Protein AF-0000000078120631 (afdb_homodimer)

Radius of gyration: 29.66 Å; Cα contacts (8 Å, |Δi|>4): 357; chains: 2; bounding box: 80×82×53 Å

Structure (mmCIF, N/CA/C/O backbone):
data_AF-0000000078120631-model_v1
#
loop_
_entity.id
_entity.type
_entity.pdbx_description
1 polymer 'Putative prefoldin'
#
loop_
_atom_site.group_PDB
_atom_site.id
_atom_site.type_symbol
_atom_site.label_atom_id
_atom_site.label_alt_id
_atom_site.label_comp_id
_atom_site.label_asym_id
_atom_site.label_entity_id
_atom_site.label_seq_id
_atom_site.pdbx_PDB_ins_code
_atom_site.Cartn_x
_atom_site.Cartn_y
_atom_site.Cartn_z
_atom_site.occupancy
_atom_site.B_iso_or_equiv
_atom_site.auth_seq_id
_atom_site.auth_comp_id
_atom_site.auth_asym_id
_atom_site.auth_atom_id
_atom_site.pdbx_PDB_model_num
ATOM 1 N N . MET A 1 1 ? -42.25 21.703 11.023 1 38.38 1 MET A N 1
ATOM 2 C CA . MET A 1 1 ? -41.062 22.453 10.656 1 38.38 1 MET A CA 1
ATOM 3 C C . MET A 1 1 ? -39.812 21.859 11.297 1 38.38 1 MET A C 1
ATOM 5 O O . MET A 1 1 ? -39.75 21.766 12.523 1 38.38 1 MET A O 1
ATOM 9 N N . ALA A 1 2 ? -39.219 20.859 10.719 1 46.97 2 ALA A N 1
ATOM 10 C CA . ALA A 1 2 ? -38.25 19.969 11.336 1 46.97 2 ALA A CA 1
ATOM 11 C C . ALA A 1 2 ? -37.188 20.766 12.07 1 46.97 2 ALA A C 1
ATOM 13 O O . ALA A 1 2 ? -36.625 21.719 11.523 1 46.97 2 ALA A O 1
ATOM 14 N N . MET A 1 3 ? -37.094 20.938 13.211 1 54 3 MET A N 1
ATOM 15 C CA . MET A 1 3 ? -36.094 21.641 14.023 1 54 3 MET A CA 1
ATOM 16 C C . MET A 1 3 ? -34.688 21.328 13.547 1 54 3 MET A C 1
ATOM 18 O O . MET A 1 3 ? -34.312 20.156 13.398 1 54 3 MET A O 1
ATOM 22 N N . SER A 1 4 ? -33.969 22.406 12.93 1 76.62 4 SER A N 1
ATOM 23 C CA . SER A 1 4 ? -32.594 22.328 12.414 1 76.62 4 SER A CA 1
ATOM 24 C C . SER A 1 4 ? -31.641 21.781 13.477 1 76.62 4 SER A C 1
ATOM 26 O O . SER A 1 4 ? -31.906 21.891 14.672 1 76.62 4 SER A O 1
ATOM 28 N N . VAL A 1 5 ? -30.75 20.797 13.102 1 83.19 5 VAL A N 1
ATOM 29 C CA . VAL A 1 5 ? -29.703 20.297 13.977 1 83.19 5 VAL A CA 1
ATOM 30 C C . VAL A 1 5 ? -29.172 21.422 14.859 1 83.19 5 VAL A C 1
ATOM 32 O O . VAL A 1 5 ? -28.938 21.234 16.047 1 83.19 5 VAL A O 1
ATOM 35 N N . ARG A 1 6 ? -29.234 22.547 14.312 1 86.12 6 ARG A N 1
ATOM 36 C CA . ARG A 1 6 ? -28.75 23.719 15.055 1 86.12 6 ARG A CA 1
ATOM 37 C C . ARG A 1 6 ? -29.688 24.078 16.188 1 86.12 6 ARG A C 1
ATOM 39 O O . ARG A 1 6 ? -29.25 24.406 17.297 1 86.12 6 ARG A O 1
ATOM 46 N N . GLY A 1 7 ? -31.016 24.156 15.844 1 87.88 7 GLY A N 1
ATOM 47 C CA . GLY A 1 7 ? -32 24.5 16.859 1 87.88 7 GLY A CA 1
ATOM 48 C C . GLY A 1 7 ? -31.969 23.578 18.062 1 87.88 7 GLY A C 1
ATOM 49 O O . GLY A 1 7 ? -32.094 24.031 19.203 1 87.88 7 GLY A O 1
ATOM 50 N N . GLU A 1 8 ? -31.719 22.406 17.797 1 88.88 8 GLU A N 1
ATOM 51 C CA . GLU A 1 8 ? -31.625 21.422 18.875 1 88.88 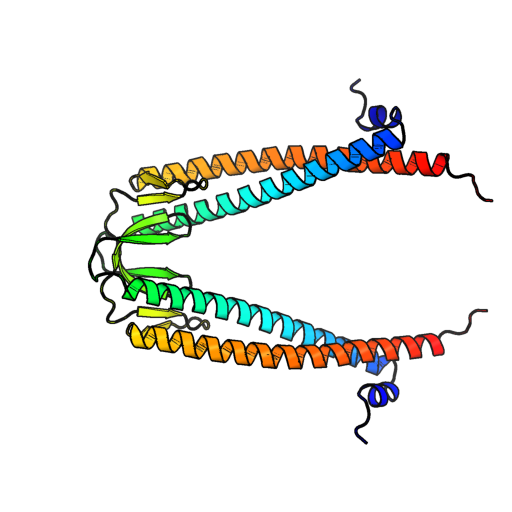8 GLU A CA 1
ATOM 52 C C . GLU A 1 8 ? -30.344 21.594 19.688 1 88.88 8 GLU A C 1
ATOM 54 O O . GLU A 1 8 ? -30.344 21.422 20.906 1 88.88 8 GLU A O 1
ATOM 59 N N . MET A 1 9 ? -29.312 22.016 19.109 1 91.25 9 MET A N 1
ATOM 60 C CA . MET A 1 9 ? -28.016 22.188 19.766 1 91.25 9 MET A CA 1
ATOM 61 C C . MET A 1 9 ? -28.016 23.422 20.672 1 91.25 9 MET A C 1
ATOM 63 O O . MET A 1 9 ? -27.359 23.438 21.703 1 91.25 9 MET A O 1
ATOM 67 N N . GLU A 1 10 ? -28.828 24.359 20.188 1 91.94 10 GLU A N 1
ATOM 68 C CA . GLU A 1 10 ? -28.875 25.594 20.938 1 91.94 10 GLU A CA 1
ATOM 69 C C . GLU A 1 10 ? -29.547 25.391 22.297 1 91.94 10 GLU A C 1
ATOM 71 O O . GLU A 1 10 ? -29.312 26.172 23.234 1 91.94 10 GLU A O 1
ATOM 76 N N . LYS A 1 11 ? -30.359 24.406 22.406 1 92.62 11 LYS A N 1
ATOM 77 C CA . LYS A 1 11 ? -31.062 24.125 23.656 1 92.62 11 LYS A CA 1
ATOM 78 C C . LYS A 1 11 ? -30.156 23.422 24.656 1 92.62 11 LYS A C 1
ATOM 80 O O . LYS A 1 11 ? -30.469 23.344 25.844 1 92.62 11 LYS A O 1
ATOM 85 N N . LEU A 1 12 ? -29.062 22.906 24.203 1 93.69 12 LEU A N 1
ATOM 86 C CA . LEU A 1 12 ? -28.172 22.125 25.047 1 93.69 12 LEU A CA 1
ATOM 87 C C . LEU A 1 12 ? -27.203 23.016 25.812 1 93.69 12 LEU A C 1
ATOM 89 O O . LEU A 1 12 ? -26.906 24.125 25.375 1 93.69 12 LEU A O 1
ATOM 93 N N . SER A 1 13 ? -26.797 22.562 27.016 1 93.56 13 SER A N 1
ATOM 94 C CA . SER A 1 13 ? -25.766 23.25 27.781 1 93.56 13 SER A CA 1
ATOM 95 C C . SER A 1 13 ? -24.391 23.109 27.141 1 93.56 13 SER A C 1
ATOM 97 O O . SER A 1 13 ? -24.203 22.266 26.25 1 93.56 13 SER A O 1
ATOM 99 N N . ALA A 1 14 ? -23.359 23.906 27.5 1 92.81 14 ALA A N 1
ATOM 100 C CA . ALA A 1 14 ? -22 23.828 27 1 92.81 14 ALA A CA 1
ATOM 101 C C . ALA A 1 14 ? -21.391 22.453 27.25 1 92.81 14 ALA A C 1
ATOM 103 O O . ALA A 1 14 ? -20.719 21.891 26.375 1 92.81 14 ALA A O 1
ATOM 104 N N . GLU A 1 15 ? -21.719 21.969 28.406 1 94.75 15 GLU A N 1
ATOM 105 C CA . GLU A 1 15 ? -21.219 20.641 28.766 1 94.75 15 GLU A CA 1
ATOM 106 C C . GLU A 1 15 ? -21.828 19.562 27.891 1 94.75 15 GLU A C 1
ATOM 108 O O . GLU A 1 15 ? -21.125 18.656 27.438 1 94.75 15 GLU A O 1
ATOM 113 N N . GLN A 1 16 ? -23.094 19.641 27.672 1 95.19 16 GLN A N 1
ATOM 114 C CA . GLN A 1 16 ? -23.797 18.688 26.812 1 95.19 16 GLN A CA 1
ATOM 115 C C . GLN A 1 16 ? -23.281 18.75 25.391 1 95.19 16 GLN A C 1
ATOM 117 O O . GLN A 1 16 ? -23.109 17.719 24.734 1 95.19 16 GLN A O 1
ATOM 122 N N . LEU A 1 17 ? -23.016 19.922 24.859 1 95.88 17 LEU A N 1
ATOM 123 C CA . LEU A 1 17 ? -22.5 20.125 23.516 1 95.88 17 LEU A CA 1
ATOM 124 C C . LEU A 1 17 ? -21.125 19.5 23.359 1 95.88 17 LEU A C 1
ATOM 126 O O . LEU A 1 17 ? -20.828 18.891 22.328 1 95.88 17 LEU A O 1
ATOM 130 N N . LYS A 1 18 ? -20.344 19.766 24.375 1 95.44 18 LYS A N 1
ATOM 131 C CA . LYS A 1 18 ? -19.016 19.156 24.359 1 95.44 18 LYS A CA 1
ATOM 132 C C . LYS A 1 18 ? -19.109 17.641 24.281 1 95.44 18 LYS A C 1
ATOM 134 O O . LYS A 1 18 ? -18.375 17 23.516 1 95.44 18 LYS A O 1
ATOM 139 N N . ALA A 1 19 ? -20.016 17.031 25.047 1 95.81 19 ALA A N 1
ATOM 140 C CA . ALA A 1 19 ? -20.203 15.594 25.062 1 95.81 19 ALA A CA 1
ATOM 141 C C . ALA A 1 19 ? -20.703 15.094 23.703 1 95.81 19 ALA A C 1
ATOM 143 O O . ALA A 1 19 ? -20.219 14.078 23.188 1 95.81 19 ALA A O 1
ATOM 144 N N . VAL A 1 20 ? -21.641 15.805 23.125 1 94.88 20 VAL A N 1
ATOM 145 C CA . VAL A 1 20 ? -22.172 15.445 21.812 1 94.88 20 VAL A CA 1
ATOM 146 C C . VAL A 1 20 ? -21.062 15.516 20.766 1 94.88 20 VAL A C 1
ATOM 148 O O . VAL A 1 20 ? -20.938 14.617 19.938 1 94.88 20 VAL A O 1
ATOM 151 N N . LYS A 1 21 ? -20.281 16.578 20.781 1 96.12 21 LYS A N 1
ATOM 152 C CA . LYS A 1 21 ? -19.203 16.75 19.812 1 96.12 21 LYS A CA 1
ATOM 153 C C . LYS A 1 21 ? -18.172 15.625 19.938 1 96.12 21 LYS A C 1
ATOM 155 O O . LYS A 1 21 ? -17.75 15.039 18.938 1 96.12 21 LYS A O 1
ATOM 160 N N . GLU A 1 22 ? -17.812 15.344 21.172 1 96.38 22 GLU A N 1
ATOM 161 C CA . GLU A 1 22 ? -16.828 14.289 21.406 1 96.38 22 GLU A CA 1
ATOM 162 C C . GLU A 1 22 ? -17.328 12.938 20.922 1 96.38 22 GLU A C 1
ATOM 164 O O . GLU A 1 22 ? -16.594 12.188 20.281 1 96.38 22 GLU A O 1
ATOM 169 N N . GLN A 1 23 ? -18.578 12.68 21.172 1 96.31 23 GLN A N 1
ATOM 170 C CA . GLN A 1 23 ? -19.188 11.43 20.75 1 96.31 23 GLN A CA 1
ATOM 171 C C . GLN A 1 23 ? -19.25 11.352 19.219 1 96.31 23 GLN A C 1
ATOM 173 O O . GLN A 1 23 ? -18.906 10.32 18.625 1 96.31 23 GLN A O 1
ATOM 178 N N . THR A 1 24 ? -19.656 12.383 18.672 1 96.19 24 THR A N 1
ATOM 179 C CA . THR A 1 24 ? -19.812 12.383 17.219 1 96.19 24 THR A CA 1
ATOM 180 C C . THR A 1 24 ? -18.453 12.328 16.531 1 96.19 24 THR A C 1
ATOM 182 O O . THR A 1 24 ? -18.312 11.68 15.5 1 96.19 24 THR A O 1
ATOM 185 N N . ASP A 1 25 ? -17.5 12.992 17.156 1 97.12 25 ASP A N 1
ATOM 186 C CA . ASP A 1 25 ? -16.156 12.93 16.609 1 97.12 25 ASP A CA 1
ATOM 187 C C . ASP A 1 25 ? -15.617 11.492 16.625 1 97.12 25 ASP A C 1
ATOM 189 O O . ASP A 1 25 ? -15 11.047 15.664 1 97.12 25 ASP A O 1
ATOM 193 N N . LEU A 1 26 ? -15.898 10.828 17.719 1 97.12 26 LEU A N 1
ATOM 194 C CA . LEU A 1 26 ? -15.484 9.438 17.828 1 97.12 26 LEU A CA 1
ATOM 195 C C . LEU A 1 26 ? -16.172 8.586 16.766 1 97.12 26 LEU A C 1
ATOM 197 O O . LEU A 1 26 ? -15.516 7.762 16.109 1 97.12 26 LEU A O 1
ATOM 201 N N . GLU A 1 27 ? -17.391 8.805 16.594 1 97.31 27 GLU A N 1
ATOM 202 C CA . GLU A 1 27 ? -18.156 8.062 15.586 1 97.31 27 GLU A CA 1
ATOM 203 C C . GLU A 1 27 ? -17.609 8.344 14.18 1 97.31 27 GLU A C 1
ATOM 205 O O . GLU A 1 27 ? -17.484 7.422 13.367 1 97.31 27 GLU A O 1
ATOM 210 N N . VAL A 1 28 ? -17.406 9.57 13.906 1 97.19 28 VAL A N 1
ATOM 211 C CA . VAL A 1 28 ? -16.891 9.953 12.594 1 97.19 28 VAL A CA 1
ATOM 212 C C . VAL A 1 28 ? -15.578 9.234 12.32 1 97.19 28 VAL A C 1
ATOM 214 O O . VAL A 1 28 ? -15.352 8.727 11.219 1 97.19 28 VAL A O 1
ATOM 217 N N . ASN A 1 29 ? -14.734 9.156 13.32 1 97.5 29 ASN A N 1
ATOM 218 C CA . ASN A 1 29 ? -13.461 8.469 13.18 1 97.5 29 ASN A CA 1
ATOM 219 C C . ASN A 1 29 ? -13.648 6.98 12.914 1 97.5 29 ASN A C 1
ATOM 221 O O . ASN A 1 29 ? -12.969 6.406 12.055 1 97.5 29 ASN A O 1
ATOM 225 N N . LEU A 1 30 ? -14.609 6.391 13.602 1 97.38 30 LEU A N 1
ATOM 226 C CA . LEU A 1 30 ? -14.906 4.98 13.398 1 97.38 30 LEU A CA 1
ATOM 227 C C . LEU A 1 30 ? -15.43 4.73 11.992 1 97.38 30 LEU A C 1
ATOM 229 O O . LEU A 1 30 ? -15.055 3.744 11.352 1 97.38 30 LEU A O 1
ATOM 233 N N . LEU A 1 31 ? -16.219 5.637 11.539 1 97.62 31 LEU A N 1
ATOM 234 C CA . LEU A 1 31 ? -16.766 5.512 10.195 1 97.62 31 LEU A CA 1
ATOM 235 C C . LEU A 1 31 ? -15.68 5.684 9.141 1 97.62 31 LEU A C 1
ATOM 237 O O . LEU A 1 31 ? -15.68 4.996 8.125 1 97.62 31 LEU A O 1
ATOM 241 N N . GLN A 1 32 ? -14.805 6.574 9.375 1 97.25 32 GLN A N 1
ATOM 242 C CA . GLN A 1 32 ? -13.688 6.781 8.469 1 97.25 32 GLN A CA 1
ATOM 243 C C . GLN A 1 32 ? -12.828 5.527 8.359 1 97.25 32 GLN A C 1
ATOM 245 O O . GLN A 1 32 ? -12.414 5.145 7.258 1 97.25 32 GLN A O 1
ATOM 250 N N . ASP A 1 33 ? -12.57 4.855 9.461 1 97.38 33 ASP A N 1
ATOM 251 C CA . ASP A 1 33 ? -11.844 3.59 9.461 1 97.38 33 ASP A CA 1
ATOM 252 C C . ASP A 1 33 ? -12.578 2.527 8.656 1 97.38 33 ASP A C 1
ATOM 254 O O . ASP A 1 33 ? -11.961 1.785 7.887 1 97.38 33 ASP A O 1
ATOM 258 N N . SER A 1 34 ? -13.875 2.504 8.844 1 96.5 34 SER A N 1
ATOM 259 C CA . SER A 1 34 ? -14.695 1.554 8.102 1 96.5 34 SER A CA 1
ATOM 260 C C . SER A 1 34 ? -14.617 1.8 6.602 1 96.5 34 SER A C 1
ATOM 262 O O . SER A 1 34 ? -14.492 0.855 5.82 1 96.5 34 SER A O 1
ATOM 264 N N . LEU A 1 35 ? -14.656 3.072 6.273 1 97.94 35 LEU A N 1
ATOM 265 C CA . LEU A 1 35 ? -14.578 3.451 4.867 1 97.94 35 LEU A CA 1
ATOM 266 C C . LEU A 1 35 ? -13.25 3.029 4.258 1 97.94 35 LEU A C 1
ATOM 268 O O . LEU A 1 35 ? -13.203 2.525 3.133 1 97.94 35 LEU A O 1
ATOM 272 N N . ASN A 1 36 ? -12.195 3.189 4.973 1 97.44 36 ASN A N 1
ATOM 273 C CA . ASN A 1 36 ? -10.875 2.77 4.512 1 97.44 36 ASN A CA 1
ATOM 274 C C . ASN A 1 36 ? -10.797 1.257 4.32 1 97.44 36 ASN A C 1
ATOM 276 O O . ASN A 1 36 ? -10.219 0.777 3.346 1 97.44 36 ASN A O 1
ATOM 280 N N . ASN A 1 37 ? -11.391 0.516 5.227 1 95.25 37 ASN A N 1
ATOM 281 C CA . ASN A 1 37 ? -11.422 -0.94 5.137 1 95.25 37 ASN A CA 1
ATOM 282 C C . ASN A 1 37 ? -12.195 -1.412 3.912 1 95.25 37 ASN A C 1
ATOM 284 O O . ASN A 1 37 ? -11.766 -2.342 3.223 1 95.25 37 ASN A O 1
ATOM 288 N N . ILE A 1 38 ? -13.281 -0.728 3.672 1 96.44 38 ILE A N 1
ATOM 289 C CA . ILE A 1 38 ? -14.102 -1.083 2.518 1 96.44 38 ILE A CA 1
ATOM 290 C C . ILE A 1 38 ? -13.32 -0.808 1.231 1 96.44 38 ILE A C 1
ATOM 292 O O . ILE A 1 38 ? -13.352 -1.614 0.299 1 96.44 38 ILE A O 1
ATOM 296 N N . ARG A 1 39 ? -12.688 0.311 1.216 1 96.62 39 ARG A N 1
ATOM 297 C CA . ARG A 1 39 ? -11.883 0.657 0.049 1 96.62 39 ARG A CA 1
ATOM 298 C C . ARG A 1 39 ? -10.82 -0.408 -0.222 1 96.62 39 ARG A C 1
ATOM 300 O O . ARG A 1 39 ? -10.664 -0.855 -1.359 1 96.62 39 ARG A O 1
ATOM 307 N N . THR A 1 40 ? -10.125 -0.824 0.78 1 95.19 40 THR A N 1
ATOM 308 C CA . THR A 1 40 ? -9.078 -1.832 0.662 1 95.19 40 THR A CA 1
ATOM 309 C C . THR A 1 40 ? -9.656 -3.16 0.186 1 95.19 40 THR A C 1
ATOM 311 O O . THR A 1 40 ? -9.102 -3.799 -0.714 1 95.19 40 THR A O 1
ATOM 314 N N . ALA A 1 41 ? -10.781 -3.516 0.795 1 94.56 41 ALA A N 1
ATOM 315 C CA . ALA A 1 41 ? -11.445 -4.758 0.414 1 94.56 41 ALA A CA 1
ATOM 316 C C . ALA A 1 41 ? -11.898 -4.715 -1.043 1 94.56 41 ALA A C 1
ATOM 318 O O . ALA A 1 41 ? -11.734 -5.691 -1.779 1 94.56 41 ALA A O 1
ATOM 319 N N . THR A 1 42 ? -12.398 -3.621 -1.454 1 96.19 42 THR A N 1
ATOM 320 C CA . THR A 1 42 ? -12.859 -3.445 -2.826 1 96.19 42 THR A CA 1
ATOM 321 C C . THR A 1 42 ? -11.695 -3.57 -3.807 1 96.19 42 THR A C 1
ATOM 323 O O . THR A 1 42 ? -11.797 -4.273 -4.812 1 96.19 42 THR A O 1
ATOM 326 N N . THR A 1 43 ? -10.648 -2.959 -3.482 1 96 43 THR A N 1
ATOM 327 C CA . THR A 1 43 ? -9.469 -3.002 -4.336 1 96 43 THR A CA 1
ATOM 328 C C . THR A 1 43 ? -8.961 -4.434 -4.484 1 96 43 THR A C 1
ATOM 330 O O . THR A 1 43 ? -8.625 -4.867 -5.59 1 96 43 THR A O 1
ATOM 333 N N . ARG A 1 44 ? -8.945 -5.133 -3.412 1 93.06 44 ARG A N 1
ATOM 334 C CA . ARG A 1 44 ? -8.492 -6.523 -3.426 1 93.06 44 ARG A CA 1
ATOM 335 C C . ARG A 1 44 ? -9.375 -7.379 -4.324 1 93.06 44 ARG A C 1
ATOM 337 O O . ARG A 1 44 ? -8.875 -8.203 -5.09 1 93.06 44 ARG A O 1
ATOM 344 N N . LEU A 1 45 ? -10.578 -7.121 -4.238 1 95.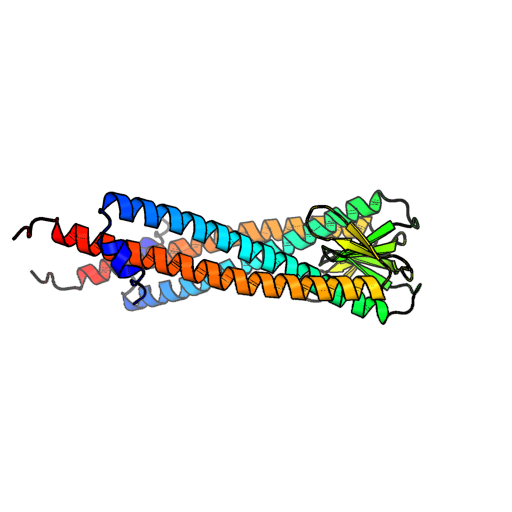31 45 LEU A N 1
ATOM 345 C CA . LEU A 1 45 ? -11.523 -7.895 -5.035 1 95.31 45 LEU A CA 1
ATOM 346 C C . LEU A 1 45 ? -11.445 -7.508 -6.504 1 95.31 45 LEU A C 1
ATOM 348 O O . LEU A 1 45 ? -11.609 -8.352 -7.387 1 95.31 45 LEU A O 1
ATOM 352 N N . GLU A 1 46 ? -11.234 -6.289 -6.758 1 96.12 46 GLU A N 1
ATOM 353 C CA . GLU A 1 46 ? -11.047 -5.84 -8.133 1 96.12 46 GLU A CA 1
ATOM 354 C C . GLU A 1 46 ? -9.828 -6.5 -8.773 1 96.12 46 GLU A C 1
ATOM 356 O O . GLU A 1 46 ? -9.875 -6.914 -9.93 1 96.12 46 GLU A O 1
ATOM 361 N N . LEU A 1 47 ? -8.797 -6.578 -8.008 1 93.5 47 LEU A N 1
ATOM 362 C CA . LEU A 1 47 ? -7.586 -7.234 -8.492 1 93.5 47 LEU A CA 1
ATOM 363 C C . LEU A 1 47 ? -7.84 -8.719 -8.75 1 93.5 47 LEU A C 1
ATOM 365 O O . LEU A 1 47 ? -7.395 -9.258 -9.766 1 93.5 47 LEU A O 1
ATOM 369 N N . ALA A 1 48 ? -8.547 -9.289 -7.863 1 92.75 48 ALA A N 1
ATOM 370 C CA . ALA A 1 48 ? -8.898 -10.695 -8.039 1 92.75 48 ALA A CA 1
ATOM 371 C C . ALA A 1 48 ? -9.758 -10.898 -9.289 1 92.75 48 ALA A C 1
ATOM 373 O O . ALA A 1 48 ? -9.523 -11.82 -10.07 1 92.75 48 ALA A O 1
ATOM 374 N N . SER A 1 49 ? -10.727 -10.055 -9.414 1 94.31 49 SER A N 1
ATOM 375 C CA . SER A 1 49 ? -11.602 -10.117 -10.586 1 94.31 49 SER A CA 1
ATOM 376 C C . SER A 1 49 ? -10.812 -9.969 -11.875 1 94.31 49 SER A C 1
ATOM 378 O O . SER A 1 49 ? -11.039 -10.703 -12.844 1 94.31 49 SER A O 1
ATOM 380 N N . SER A 1 50 ? -9.938 -9.055 -11.938 1 93.81 50 SER A N 1
ATOM 381 C CA . SER A 1 50 ? -9.086 -8.836 -13.102 1 93.81 50 SER A CA 1
ATOM 382 C C . SER A 1 50 ? -8.227 -10.062 -13.391 1 93.81 50 SER A C 1
ATOM 384 O O . SER A 1 50 ? -8.07 -10.469 -14.539 1 93.81 50 SER A O 1
ATOM 386 N N . ALA A 1 51 ? -7.66 -10.633 -12.344 1 88.5 51 ALA A N 1
ATOM 387 C CA . ALA A 1 51 ? -6.84 -11.836 -12.477 1 88.5 51 ALA A CA 1
ATOM 388 C C . ALA A 1 51 ? -7.66 -13 -13.031 1 88.5 51 ALA A C 1
ATOM 390 O O . ALA A 1 51 ? -7.176 -13.766 -13.867 1 88.5 51 ALA A O 1
ATOM 391 N N . LEU A 1 52 ? -8.875 -13.117 -12.562 1 89.88 52 LEU A N 1
ATOM 392 C CA . LEU A 1 52 ? -9.773 -14.148 -13.055 1 89.88 52 LEU A CA 1
ATOM 393 C C . LEU A 1 52 ? -10.047 -13.969 -14.547 1 89.88 52 LEU A C 1
ATOM 395 O O . LEU A 1 52 ? -10.07 -14.945 -15.297 1 89.88 52 LEU A O 1
ATOM 399 N N . HIS A 1 53 ? -10.242 -12.758 -14.898 1 89.81 53 HIS A N 1
ATOM 400 C CA . HIS A 1 53 ? -10.461 -12.453 -16.297 1 89.81 53 HIS A CA 1
ATOM 401 C C . HIS A 1 53 ? -9.25 -12.844 -17.141 1 89.81 53 HIS A C 1
ATOM 403 O O . HIS A 1 53 ? -9.398 -13.508 -18.172 1 89.81 53 HIS A O 1
ATOM 409 N N . ASP A 1 54 ? -8.086 -12.531 -16.719 1 86.25 54 ASP A N 1
ATOM 410 C CA . ASP A 1 54 ? -6.859 -12.852 -17.438 1 86.25 54 ASP A CA 1
ATOM 411 C C . ASP A 1 54 ? -6.652 -14.359 -17.547 1 86.25 54 ASP A C 1
ATOM 413 O O . ASP A 1 54 ? -6.238 -14.867 -18.578 1 86.25 54 ASP A O 1
ATOM 417 N N . LEU A 1 55 ? -6.941 -14.969 -16.469 1 84.31 55 LEU A N 1
ATOM 418 C CA . LEU A 1 55 ? -6.785 -16.422 -16.422 1 84.31 55 LEU A CA 1
ATOM 419 C C . LEU A 1 55 ? -7.723 -17.109 -17.406 1 84.31 55 LEU A C 1
ATOM 421 O O . LEU A 1 55 ? -7.371 -18.125 -18 1 84.31 55 LEU A O 1
ATOM 425 N N . SER A 1 56 ? -8.836 -16.578 -17.484 1 84.06 56 SER A N 1
ATOM 426 C CA . SER A 1 56 ? -9.836 -17.172 -18.359 1 84.06 56 SER A CA 1
ATOM 427 C C . SER A 1 56 ? -9.406 -17.094 -19.828 1 84.06 56 SER A C 1
ATOM 429 O O . SER A 1 56 ? -9.906 -17.844 -20.672 1 84.06 56 SER A O 1
ATOM 431 N N . LEU A 1 57 ? -8.508 -16.172 -20.141 1 83.19 57 LEU A N 1
ATOM 432 C CA . LEU A 1 57 ? -8.047 -15.969 -21.5 1 83.19 57 LEU A CA 1
ATOM 433 C C . LEU A 1 57 ? -6.852 -16.875 -21.812 1 83.19 57 LEU A C 1
ATOM 435 O O . LEU A 1 57 ? -6.449 -17 -22.969 1 83.19 57 LEU A O 1
ATOM 439 N N . ARG A 1 58 ? -6.312 -17.422 -20.812 1 77.62 58 ARG A N 1
ATOM 440 C CA . ARG A 1 58 ? -5.121 -18.25 -21 1 77.62 58 ARG A CA 1
ATOM 441 C C . ARG A 1 58 ? -5.488 -19.719 -21.156 1 77.62 58 ARG A C 1
ATOM 443 O O . ARG A 1 58 ? -6.426 -20.203 -20.531 1 77.62 58 ARG A O 1
ATOM 450 N N . PRO A 1 59 ? -4.754 -20.391 -22.125 1 74.62 59 PRO A N 1
ATOM 451 C CA . PRO A 1 59 ? -5.008 -21.828 -22.266 1 74.62 59 PRO A CA 1
ATOM 452 C C . PRO A 1 59 ? -4.637 -22.609 -21.016 1 74.62 59 PRO A C 1
ATOM 454 O O . PRO A 1 59 ? -3.639 -22.297 -20.359 1 74.62 59 PRO A O 1
ATOM 457 N N . THR A 1 60 ? -5.473 -23.453 -20.578 1 69.56 60 THR A N 1
ATOM 458 C CA . THR A 1 60 ? -5.27 -24.281 -19.406 1 69.56 60 THR A CA 1
ATOM 459 C C . THR A 1 60 ? -4.078 -25.219 -19.594 1 69.56 60 THR A C 1
ATOM 461 O O . THR A 1 60 ? -3.898 -25.781 -20.672 1 69.56 60 THR A O 1
ATOM 464 N N . GLY A 1 61 ? -3.303 -25.297 -18.578 1 72.12 61 GLY A N 1
ATOM 465 C CA . GLY A 1 61 ? -2.262 -26.312 -18.594 1 72.12 61 GLY A CA 1
ATOM 466 C C . GLY A 1 61 ? -0.978 -25.844 -19.25 1 72.12 61 GLY A C 1
ATOM 467 O O . GLY A 1 61 ? -0.009 -26.609 -19.344 1 72.12 61 GLY A O 1
ATOM 468 N N . LYS A 1 62 ? -1.025 -24.672 -19.828 1 76.69 62 LYS A N 1
ATOM 469 C CA . LYS A 1 62 ? 0.204 -24.188 -20.438 1 76.69 62 LYS A CA 1
ATOM 470 C C . LYS A 1 62 ? 1.151 -23.609 -19.391 1 76.69 62 LYS A C 1
ATOM 472 O O . LYS A 1 62 ? 0.71 -23 -18.422 1 76.69 62 LYS A O 1
ATOM 477 N N . LYS A 1 63 ? 2.373 -23.922 -19.688 1 79.69 63 LYS A N 1
ATOM 478 C CA . LYS A 1 63 ? 3.404 -23.359 -18.828 1 79.69 63 LYS A CA 1
ATOM 479 C C . LYS A 1 63 ? 3.391 -21.828 -18.875 1 79.69 63 LYS A C 1
ATOM 481 O O . LYS A 1 63 ? 3.268 -21.25 -19.953 1 79.69 63 LYS A O 1
ATOM 486 N N . THR A 1 64 ? 3.277 -21.281 -17.703 1 83.19 64 THR A N 1
ATOM 487 C CA . THR A 1 64 ? 3.27 -19.828 -17.609 1 83.19 64 THR A CA 1
ATOM 488 C C . THR A 1 64 ? 4.152 -19.359 -16.453 1 83.19 64 THR A C 1
ATOM 490 O O . THR A 1 64 ? 4.613 -20.172 -15.648 1 83.19 64 THR A O 1
ATOM 493 N N . LEU A 1 65 ? 4.43 -17.984 -16.562 1 83.62 65 LEU A N 1
ATOM 494 C CA . LEU A 1 65 ? 5.102 -17.375 -15.422 1 83.62 65 LEU A CA 1
ATOM 495 C C . LEU A 1 65 ? 4.086 -16.906 -14.375 1 83.62 65 LEU A C 1
ATOM 497 O O . LEU A 1 65 ? 3.207 -16.094 -14.672 1 83.62 65 LEU A O 1
ATOM 501 N N . VAL A 1 66 ? 4.176 -17.562 -13.227 1 84.62 66 VAL A N 1
ATOM 502 C CA . VAL A 1 66 ? 3.258 -17.25 -12.141 1 84.62 66 VAL A CA 1
ATOM 503 C C . VAL A 1 66 ? 3.914 -16.266 -11.18 1 84.62 66 VAL A C 1
ATOM 505 O O . VAL A 1 66 ? 4.953 -16.547 -10.586 1 84.62 66 VAL A O 1
ATOM 508 N N . PRO A 1 67 ? 3.244 -15.102 -11.078 1 84.75 67 PRO A N 1
ATOM 509 C CA . PRO A 1 67 ? 3.781 -14.148 -10.109 1 84.75 67 PRO A CA 1
ATOM 510 C C . PRO A 1 67 ? 3.488 -14.547 -8.664 1 84.75 67 PRO A C 1
ATOM 512 O O . PRO A 1 67 ? 2.324 -14.602 -8.266 1 84.75 67 PRO A O 1
ATOM 515 N N . LEU A 1 68 ? 4.484 -14.766 -7.902 1 83.94 68 LEU A N 1
ATOM 516 C CA . LEU A 1 68 ? 4.305 -15.086 -6.492 1 83.94 68 LEU A CA 1
ATOM 517 C C . LEU A 1 68 ? 4.34 -13.828 -5.637 1 83.94 68 LEU A C 1
ATOM 519 O O . LEU A 1 68 ? 3.709 -13.773 -4.578 1 83.94 68 LEU A O 1
ATOM 523 N N . THR A 1 69 ? 5.125 -12.93 -6.059 1 87.38 69 THR A N 1
ATOM 524 C CA . THR A 1 69 ? 5.168 -11.594 -5.48 1 87.38 69 THR A CA 1
ATOM 525 C C . THR A 1 69 ? 5.281 -10.539 -6.574 1 87.38 69 THR A C 1
ATOM 527 O O . THR A 1 69 ? 5.289 -10.859 -7.766 1 87.38 69 THR A O 1
ATOM 530 N N . ALA A 1 70 ? 5.387 -9.352 -6.141 1 85.69 70 ALA A N 1
ATOM 531 C CA . ALA A 1 70 ? 5.562 -8.25 -7.09 1 85.69 70 ALA A CA 1
ATOM 532 C C . ALA A 1 70 ? 6.895 -8.375 -7.824 1 85.69 70 ALA A C 1
ATOM 534 O O . ALA A 1 70 ? 7.059 -7.824 -8.914 1 85.69 70 ALA A O 1
ATOM 535 N N . SER A 1 71 ? 7.844 -9.141 -7.316 1 90.75 71 SER A N 1
ATOM 536 C CA . SER A 1 71 ? 9.188 -9.141 -7.895 1 90.75 71 SER A CA 1
ATOM 537 C C . SER A 1 71 ? 9.656 -10.555 -8.211 1 90.75 71 SER A C 1
ATOM 539 O O . SER A 1 71 ? 10.805 -10.758 -8.617 1 90.75 71 SER A O 1
ATOM 541 N N . LEU A 1 72 ? 8.789 -11.539 -8.031 1 90 72 LEU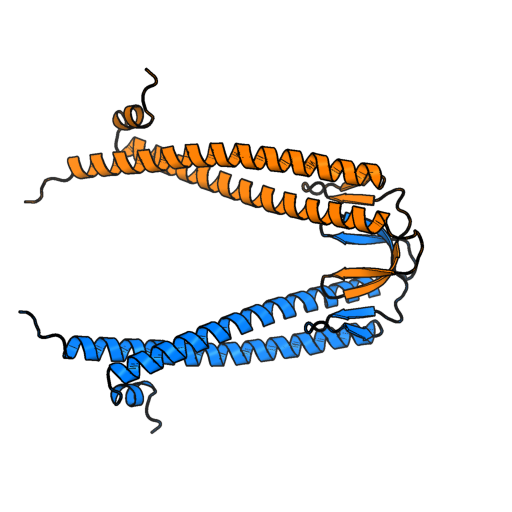 A N 1
ATOM 542 C CA . LEU A 1 72 ? 9.219 -12.914 -8.242 1 90 72 LEU A CA 1
ATOM 543 C C . LEU A 1 72 ? 8.219 -13.672 -9.109 1 90 72 LEU A C 1
ATOM 545 O O . LEU A 1 72 ? 7.043 -13.781 -8.758 1 90 72 LEU A O 1
ATOM 549 N N . TYR A 1 73 ? 8.758 -14.234 -10.188 1 90.25 73 TYR A N 1
ATOM 550 C CA . TYR A 1 73 ? 7.965 -15.062 -11.094 1 90.25 73 TYR A CA 1
ATOM 551 C C . TYR A 1 73 ? 8.539 -16.469 -11.188 1 90.25 73 TYR A C 1
ATOM 553 O O . TYR A 1 73 ? 9.758 -16.641 -11.297 1 90.25 73 TYR A O 1
ATOM 561 N N . VAL A 1 74 ? 7.648 -17.422 -11.102 1 88.62 74 VAL A N 1
ATOM 562 C CA . VAL A 1 74 ? 8.055 -18.828 -11.133 1 88.62 74 VAL A CA 1
ATOM 563 C C . VAL A 1 74 ? 7.305 -19.562 -12.242 1 88.62 74 VAL A C 1
ATOM 565 O O . VAL A 1 74 ? 6.094 -19.391 -12.406 1 88.62 74 VAL A O 1
ATOM 568 N N . PRO A 1 75 ? 8.07 -20.328 -12.969 1 86.06 75 PRO A N 1
ATOM 569 C CA . PRO A 1 75 ? 7.348 -21.125 -13.953 1 86.06 75 PRO A CA 1
ATOM 570 C C . PRO A 1 75 ? 6.383 -22.125 -13.305 1 86.06 75 PRO A C 1
ATOM 572 O O . PRO A 1 75 ? 6.684 -22.688 -12.25 1 86.06 75 PRO A O 1
ATOM 575 N N . GLY A 1 76 ? 5.242 -22.188 -13.898 1 84.81 76 GLY A N 1
ATOM 576 C CA . GLY A 1 76 ? 4.238 -23.109 -13.398 1 84.81 76 GLY A CA 1
ATOM 577 C C . GLY A 1 76 ? 3.064 -23.281 -14.344 1 84.81 76 GLY A C 1
ATOM 578 O O . GLY A 1 76 ? 3.039 -22.688 -15.422 1 84.81 76 GLY A O 1
ATOM 579 N N . THR A 1 77 ? 2.383 -24.328 -14.031 1 83.06 77 THR A N 1
ATOM 580 C CA . THR A 1 77 ? 1.142 -24.578 -14.758 1 83.06 77 THR A CA 1
ATOM 581 C C . THR A 1 77 ? -0.068 -24.312 -13.859 1 83.06 77 THR A C 1
ATOM 583 O O . THR A 1 77 ? -0.106 -24.766 -12.711 1 83.06 77 THR A O 1
ATOM 586 N N . LEU A 1 78 ? -0.822 -23.312 -14.391 1 78.75 78 LEU A N 1
ATOM 587 C CA . LEU A 1 78 ? -2.076 -23.062 -13.688 1 78.75 78 LEU A CA 1
ATOM 588 C C . LEU A 1 78 ? -3.174 -24 -14.188 1 78.75 78 LEU A C 1
ATOM 590 O O . LEU A 1 78 ? -3.295 -24.219 -15.391 1 78.75 78 LEU A O 1
ATOM 594 N N . GLN A 1 79 ? -3.529 -24.828 -13.414 1 70.31 79 GLN A N 1
ATOM 595 C CA . GLN A 1 79 ? -4.504 -25.844 -13.82 1 70.31 79 GLN A CA 1
ATOM 596 C C . GLN A 1 79 ? -5.906 -25.25 -13.898 1 70.31 79 GLN A C 1
ATOM 598 O O . GLN A 1 79 ? -6.258 -24.359 -13.109 1 70.31 79 GLN A O 1
ATOM 603 N N . ASP A 1 80 ? -6.516 -25.359 -15.195 1 60.91 80 ASP A N 1
ATOM 604 C CA . ASP A 1 80 ? -7.902 -24.969 -15.43 1 60.91 80 ASP A CA 1
ATOM 605 C C . ASP A 1 80 ? -8.75 -25.203 -14.18 1 60.91 80 ASP A C 1
ATOM 607 O O . ASP A 1 80 ? -8.984 -26.344 -13.789 1 60.91 80 ASP A O 1
ATOM 611 N N . PRO A 1 81 ? -8.727 -24.172 -13.289 1 57.47 81 PRO A N 1
ATOM 612 C CA . PRO A 1 81 ? -9.328 -24.5 -11.984 1 57.47 81 PRO A CA 1
ATOM 613 C C . PRO A 1 81 ? -10.836 -24.734 -12.078 1 57.47 81 PRO A C 1
ATOM 615 O O . PRO A 1 81 ? -11.578 -23.844 -12.516 1 57.47 81 PRO A O 1
ATOM 618 N N . ASP A 1 82 ? -11.297 -25.875 -12.367 1 67.38 82 ASP A N 1
ATOM 619 C CA . ASP A 1 82 ? -12.648 -26.156 -11.898 1 67.38 82 ASP A CA 1
ATOM 620 C C . ASP A 1 82 ? -12.859 -25.609 -10.484 1 67.38 82 ASP A C 1
ATOM 622 O O . ASP A 1 82 ? -14 -25.5 -10.023 1 67.38 82 ASP A O 1
ATOM 626 N N . GLN A 1 83 ? -11.695 -25.109 -9.945 1 84.75 83 GLN A N 1
ATOM 627 C CA . GLN A 1 83 ? -11.945 -24.672 -8.578 1 84.75 83 GLN A CA 1
ATOM 628 C C . GLN A 1 83 ? -10.914 -23.641 -8.133 1 84.75 83 GLN A C 1
ATOM 630 O O . GLN A 1 83 ? -9.727 -23.938 -8.016 1 84.75 83 GLN A O 1
ATOM 635 N N . VAL A 1 84 ? -11.258 -22.375 -8.062 1 89.94 84 VAL A N 1
ATOM 636 C CA . VAL A 1 84 ? -10.438 -21.297 -7.508 1 89.94 84 VAL A CA 1
ATOM 637 C C . VAL A 1 84 ? -10.93 -20.938 -6.105 1 89.94 84 VAL A C 1
ATOM 639 O O . VAL A 1 84 ? -12.062 -21.266 -5.742 1 89.94 84 VAL A O 1
ATOM 642 N N . LEU A 1 85 ? -9.969 -20.359 -5.297 1 93.06 85 LEU A N 1
ATOM 643 C CA . LEU A 1 85 ? -10.32 -19.906 -3.961 1 93.06 85 LEU A CA 1
ATOM 644 C C . LEU A 1 85 ? -10.289 -18.375 -3.885 1 93.06 85 LEU A C 1
ATOM 646 O O . LEU A 1 85 ? -9.32 -17.75 -4.312 1 93.06 85 LEU A O 1
ATOM 650 N N . VAL A 1 86 ? -11.359 -17.844 -3.406 1 93.56 86 VAL A N 1
ATOM 651 C CA . VAL A 1 86 ? -11.461 -16.391 -3.26 1 93.56 86 VAL A CA 1
ATOM 652 C C . VAL A 1 86 ? -11.547 -16.031 -1.779 1 93.56 86 VAL A C 1
ATOM 654 O O . VAL A 1 86 ? -12.344 -16.609 -1.037 1 93.56 86 VAL A O 1
ATOM 657 N N . ASP A 1 87 ? -10.734 -15.047 -1.394 1 91.88 87 ASP A N 1
ATOM 658 C CA . ASP A 1 87 ? -10.75 -14.516 -0.036 1 91.88 87 ASP A CA 1
ATOM 659 C C . ASP A 1 87 ? -11.953 -13.602 0.184 1 91.88 87 ASP A C 1
ATOM 661 O O . ASP A 1 87 ? -12.055 -12.547 -0.443 1 91.88 87 ASP A O 1
ATOM 665 N N . VAL A 1 88 ? -12.727 -13.969 1.112 1 86.88 88 VAL A N 1
ATOM 666 C CA . VAL A 1 88 ? -13.945 -13.195 1.334 1 86.88 88 VAL A CA 1
ATOM 667 C C . VAL A 1 88 ? -13.688 -12.109 2.375 1 86.88 88 VAL A C 1
ATOM 669 O O . VAL A 1 88 ? -14.539 -11.242 2.6 1 86.88 88 VAL A O 1
ATOM 672 N N . GLY A 1 89 ? -12.453 -12.016 3.049 1 82.88 89 GLY A N 1
ATOM 673 C CA . GLY A 1 89 ? -12.055 -10.961 3.965 1 82.88 89 GLY A CA 1
ATOM 674 C C . GLY A 1 89 ? -12.141 -11.367 5.422 1 82.88 89 GLY A C 1
ATOM 675 O O . GLY A 1 89 ? -11.539 -10.734 6.289 1 82.88 89 GLY A O 1
ATOM 676 N N . THR A 1 90 ? -12.922 -12.195 5.992 1 81.88 90 THR A N 1
ATOM 677 C CA . THR A 1 90 ? -13.141 -12.57 7.383 1 81.88 90 THR A CA 1
ATOM 678 C C . THR A 1 90 ? -12.258 -13.766 7.762 1 81.88 90 THR A C 1
ATOM 680 O O . THR A 1 90 ? -12.438 -14.359 8.828 1 81.88 90 THR A O 1
ATOM 683 N N . GLY A 1 91 ? -11.297 -13.938 6.957 1 82.75 91 GLY A N 1
ATOM 684 C CA . GLY A 1 91 ? -10.445 -15.094 7.184 1 82.75 91 GLY A CA 1
ATOM 685 C C . GLY A 1 91 ? -10.984 -16.359 6.551 1 82.75 91 GLY A C 1
ATOM 686 O O . GLY A 1 91 ? -10.453 -17.453 6.781 1 82.75 91 GLY A O 1
ATOM 687 N N . TYR A 1 92 ? -12.008 -16.125 5.82 1 88.56 92 TYR A N 1
ATOM 688 C CA . TYR A 1 92 ? -12.617 -17.281 5.172 1 88.56 92 TYR A CA 1
ATOM 689 C C . TYR A 1 92 ? -12.375 -17.25 3.666 1 88.56 92 TYR A C 1
ATOM 691 O O . TYR A 1 92 ? -12.156 -16.188 3.09 1 88.56 92 TYR A O 1
ATOM 699 N N . PHE A 1 93 ? -12.422 -18.453 3.098 1 91.88 93 PHE A N 1
ATOM 700 C CA . PHE A 1 93 ? -12.273 -18.609 1.656 1 91.88 93 PHE A CA 1
ATOM 701 C C . PHE A 1 93 ? -13.453 -19.375 1.074 1 91.88 93 PHE A C 1
ATOM 703 O O . PHE A 1 93 ? -14.031 -20.234 1.742 1 91.88 93 PHE A O 1
ATOM 710 N N . ILE A 1 94 ? -13.75 -19.047 -0.169 1 91.88 94 ILE A N 1
ATOM 711 C CA . ILE A 1 94 ? -14.773 -19.797 -0.875 1 91.88 94 ILE A CA 1
ATOM 712 C C . ILE A 1 94 ? -14.172 -20.438 -2.127 1 91.88 94 ILE A C 1
ATOM 714 O O . ILE A 1 94 ? -13.312 -19.844 -2.777 1 91.88 94 ILE A O 1
ATOM 718 N N . GLU A 1 95 ? -14.594 -21.594 -2.307 1 93.12 95 GLU A N 1
ATOM 719 C CA . GLU A 1 95 ? -14.188 -22.312 -3.514 1 93.12 95 GLU A CA 1
ATOM 720 C C . GLU A 1 95 ? -15.25 -22.188 -4.602 1 93.12 95 GLU A C 1
ATOM 722 O O . GLU A 1 95 ? -16.422 -22.453 -4.355 1 93.12 95 GLU A O 1
ATOM 727 N N . LYS A 1 96 ? -14.875 -21.688 -5.73 1 92.62 96 LYS A N 1
ATOM 728 C CA . LYS A 1 96 ? -15.773 -21.516 -6.871 1 92.62 96 LYS A CA 1
ATOM 729 C C . LYS A 1 96 ? -15.078 -21.891 -8.18 1 92.62 96 LYS A C 1
ATOM 731 O O . LYS A 1 96 ? -13.852 -21.938 -8.242 1 92.62 96 LYS A O 1
ATOM 736 N N . ASN A 1 97 ? -15.898 -22.297 -9.172 1 89.81 97 ASN A N 1
ATOM 737 C CA . ASN A 1 97 ? -15.328 -22.328 -10.516 1 89.81 97 ASN A CA 1
ATOM 738 C C . ASN A 1 97 ? -15.141 -20.922 -11.078 1 89.81 97 ASN A C 1
ATOM 740 O O . ASN A 1 97 ? -15.602 -19.938 -10.484 1 89.81 97 ASN A O 1
ATOM 744 N N . MET A 1 98 ? -14.57 -20.75 -12.219 1 86.88 98 MET A N 1
ATOM 745 C CA . MET A 1 98 ? -14.133 -19.469 -12.758 1 86.88 98 MET A CA 1
ATOM 746 C C . MET A 1 98 ? -15.312 -18.531 -12.969 1 86.88 98 MET A C 1
ATOM 748 O O . MET A 1 98 ? -15.297 -17.391 -12.5 1 86.88 98 MET A O 1
ATOM 752 N N . PRO A 1 99 ? -16.359 -19 -13.641 1 89.69 99 PRO A N 1
ATOM 753 C CA . PRO A 1 99 ? -17.5 -18.109 -13.844 1 89.69 99 PRO A CA 1
ATOM 754 C C . PRO A 1 99 ? -18.172 -17.703 -12.531 1 89.69 99 PRO A C 1
ATOM 756 O O . PRO A 1 99 ? -18.578 -16.547 -12.375 1 89.69 99 PRO A O 1
ATOM 759 N N . GLN A 1 100 ? -18.234 -18.625 -11.641 1 93.75 100 GLN A N 1
ATOM 760 C CA . GLN A 1 100 ? -18.828 -18.344 -10.352 1 93.75 100 GLN A CA 1
ATOM 761 C C . GLN A 1 100 ? -17.984 -17.359 -9.547 1 93.75 100 GLN A C 1
ATOM 763 O O . GLN A 1 100 ? -18.516 -16.5 -8.836 1 93.75 100 GLN A O 1
ATOM 768 N N . ALA A 1 101 ? -16.703 -17.578 -9.586 1 94.12 101 ALA A N 1
ATOM 769 C CA . ALA A 1 101 ? -15.781 -16.688 -8.867 1 94.12 101 ALA A CA 1
ATOM 770 C C . ALA A 1 101 ? -15.875 -15.266 -9.406 1 94.12 101 ALA A C 1
ATOM 772 O O . ALA A 1 101 ? -15.922 -14.305 -8.625 1 94.12 101 ALA A O 1
ATOM 773 N N . LYS A 1 102 ? -15.914 -15.141 -10.68 1 92.44 102 LYS A N 1
ATOM 774 C CA . LYS A 1 102 ? -16.047 -13.82 -11.297 1 92.44 102 LYS A CA 1
ATOM 775 C C . LYS A 1 102 ? -17.328 -13.133 -10.867 1 92.44 102 LYS A C 1
ATOM 777 O O . LYS A 1 102 ? -17.328 -11.953 -10.5 1 92.44 102 LYS A O 1
ATOM 782 N N . ASP A 1 103 ? -18.344 -13.914 -10.906 1 95.56 103 ASP A N 1
ATOM 783 C CA . ASP A 1 103 ? -19.641 -13.391 -10.492 1 95.56 103 ASP A CA 1
ATOM 784 C C . ASP A 1 103 ? -19.625 -12.961 -9.031 1 95.56 103 ASP A C 1
ATOM 786 O O . ASP A 1 103 ? -20.156 -11.906 -8.672 1 95.56 103 ASP A O 1
ATOM 790 N N . TYR A 1 104 ? -19.062 -13.812 -8.234 1 95.94 104 TYR A N 1
ATOM 791 C CA . TYR A 1 104 ? -18.969 -13.508 -6.809 1 95.94 104 TYR A CA 1
ATOM 792 C C . TYR A 1 104 ? -18.234 -12.188 -6.586 1 95.94 104 TYR A C 1
ATOM 794 O O . TYR A 1 104 ? -18.719 -11.328 -5.848 1 95.94 104 TYR A O 1
ATOM 802 N N . CYS A 1 105 ? -17.094 -12.023 -7.234 1 96.12 105 CYS A N 1
ATOM 803 C CA . CYS A 1 105 ? -16.312 -10.812 -7.078 1 96.12 105 CYS A CA 1
ATOM 804 C C . CYS A 1 105 ? -17.109 -9.586 -7.508 1 96.12 105 CYS A C 1
ATOM 806 O O . CYS A 1 105 ? -17.141 -8.578 -6.801 1 96.12 105 CYS A O 1
ATOM 808 N N . GLU A 1 106 ? -17.75 -9.68 -8.602 1 96.44 106 GLU A N 1
ATOM 809 C CA . GLU A 1 106 ? -18.516 -8.555 -9.133 1 96.44 106 GLU A CA 1
ATOM 810 C C . GLU A 1 106 ? -19.641 -8.164 -8.195 1 96.44 106 GLU A C 1
ATOM 812 O O . GLU A 1 106 ? -19.859 -6.977 -7.918 1 96.44 106 GLU A O 1
ATOM 817 N N . ARG A 1 107 ? -20.359 -9.133 -7.746 1 96.56 107 ARG A N 1
ATOM 818 C CA . ARG A 1 107 ? -21.469 -8.883 -6.82 1 96.56 107 ARG A CA 1
ATOM 819 C C . ARG A 1 107 ? -20.953 -8.25 -5.527 1 96.56 107 ARG A C 1
ATOM 821 O O . ARG A 1 107 ? -21.547 -7.297 -5.027 1 96.56 107 ARG A O 1
ATOM 828 N N . LYS A 1 108 ? -19.891 -8.812 -4.996 1 96.38 108 LYS A N 1
ATOM 829 C CA . LYS A 1 108 ? -19.328 -8.305 -3.744 1 96.38 108 LYS A CA 1
ATOM 830 C C . LYS A 1 108 ? -18.812 -6.879 -3.91 1 96.38 108 LYS A C 1
ATOM 832 O O . LYS A 1 108 ? -19.016 -6.031 -3.039 1 96.38 108 LYS A O 1
ATOM 837 N N . ILE A 1 109 ? -18.172 -6.625 -5.035 1 97.12 109 ILE A N 1
ATOM 838 C CA . ILE A 1 109 ? -17.656 -5.289 -5.32 1 97.12 109 ILE A CA 1
ATOM 839 C C . ILE A 1 109 ? -18.812 -4.289 -5.336 1 97.12 109 ILE A C 1
ATOM 841 O O . ILE A 1 109 ? -18.719 -3.221 -4.723 1 97.12 109 ILE A O 1
ATOM 845 N N . ASN A 1 110 ? -19.859 -4.676 -6.012 1 98 110 ASN A N 1
ATOM 846 C CA . ASN A 1 110 ? -21.031 -3.795 -6.094 1 98 110 ASN A CA 1
ATOM 847 C C . ASN A 1 110 ? -21.641 -3.545 -4.719 1 98 110 ASN A C 1
ATOM 849 O O . ASN A 1 110 ? -22.016 -2.416 -4.398 1 98 110 ASN A O 1
ATOM 853 N N . LEU A 1 111 ? -21.703 -4.574 -3.971 1 97.56 111 LEU A N 1
ATOM 854 C CA . LEU A 1 111 ? -22.25 -4.449 -2.619 1 97.56 111 LEU A CA 1
ATOM 855 C C . LEU A 1 111 ? -21.375 -3.518 -1.777 1 97.56 111 LEU A C 1
ATOM 857 O O . LEU A 1 111 ? -21.891 -2.635 -1.089 1 97.56 111 LEU A O 1
ATOM 861 N N . LEU A 1 112 ? -20.094 -3.697 -1.831 1 97.12 112 LEU A N 1
ATOM 862 C CA . LEU A 1 112 ? -19.156 -2.887 -1.052 1 97.12 112 LEU A CA 1
ATOM 863 C C . LEU A 1 112 ? -19.219 -1.426 -1.488 1 97.12 112 LEU A C 1
ATOM 865 O O . LEU A 1 112 ? -19.156 -0.521 -0.653 1 97.12 112 LEU A O 1
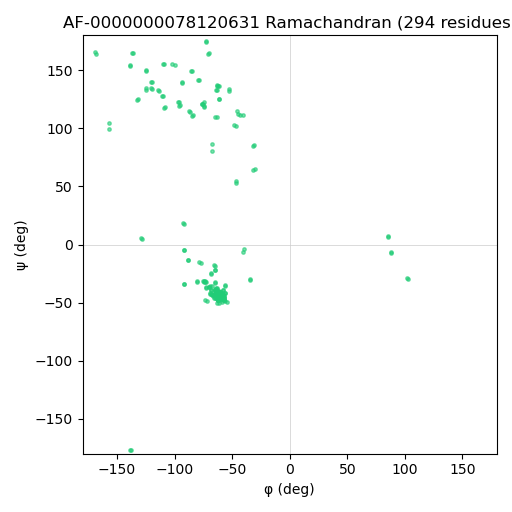ATOM 869 N N . LYS A 1 113 ? -19.297 -1.231 -2.768 1 97.88 113 LYS A N 1
ATOM 870 C CA . LYS A 1 113 ? -19.406 0.133 -3.277 1 97.88 113 LYS A CA 1
ATOM 871 C C . LYS A 1 113 ? -20.672 0.816 -2.775 1 97.88 113 LYS A C 1
ATOM 873 O O . LYS A 1 113 ? -20.641 1.99 -2.402 1 97.88 113 LYS A O 1
ATOM 878 N N . SER A 1 114 ? -21.734 0.051 -2.787 1 98.06 114 SER A N 1
ATOM 879 C CA . SER A 1 114 ? -22.984 0.572 -2.258 1 98.06 114 SER A CA 1
ATOM 880 C C . SER A 1 114 ? -22.875 0.901 -0.774 1 98.06 114 SER A C 1
ATOM 882 O O . SER A 1 114 ? -23.312 1.965 -0.332 1 98.06 114 SER A O 1
ATOM 884 N N . ASN A 1 115 ? -22.234 -0.03 -0.053 1 97.19 115 ASN A N 1
ATOM 885 C CA . ASN A 1 115 ? -22 0.21 1.367 1 97.19 115 ASN A CA 1
ATOM 886 C C . ASN A 1 115 ? -21.141 1.444 1.593 1 97.19 115 ASN A C 1
ATOM 888 O O . ASN A 1 115 ? -21.391 2.225 2.514 1 97.19 115 ASN A O 1
ATOM 892 N N . PHE A 1 116 ? -20.156 1.569 0.754 1 98.19 116 PHE A N 1
ATOM 893 C CA . PHE A 1 116 ? -19.25 2.705 0.857 1 98.19 116 PHE A CA 1
ATOM 894 C C . PHE A 1 116 ? -20.016 4.02 0.722 1 98.19 116 PHE A C 1
ATOM 896 O O . PHE A 1 116 ? -19.875 4.906 1.566 1 98.19 116 PHE A O 1
ATOM 903 N N . GLU A 1 117 ? -20.812 4.105 -0.262 1 98.12 117 GLU A N 1
ATOM 904 C CA . GLU A 1 117 ? -21.594 5.312 -0.522 1 98.12 117 GLU A CA 1
ATOM 905 C C . GLU A 1 117 ? -22.531 5.625 0.637 1 98.12 117 GLU A C 1
ATOM 907 O O . GLU A 1 117 ? -22.656 6.781 1.045 1 98.12 117 GLU A O 1
ATOM 912 N N . GLN A 1 118 ? -23.156 4.598 1.144 1 97.69 118 GLN A N 1
ATOM 913 C CA . GLN A 1 118 ? -24.062 4.77 2.27 1 97.69 118 GLN A CA 1
ATOM 914 C C . GLN A 1 118 ? -23.328 5.273 3.504 1 97.69 118 GLN A C 1
ATOM 916 O O . GLN A 1 118 ? -23.797 6.18 4.191 1 97.69 118 GLN A O 1
ATOM 921 N N . LEU A 1 119 ? -22.172 4.703 3.734 1 97.62 119 LEU A N 1
ATOM 922 C CA . LEU A 1 119 ? -21.406 5.074 4.918 1 97.62 119 LEU A CA 1
ATOM 923 C C . LEU A 1 119 ? -20.844 6.488 4.785 1 97.62 119 LEU A C 1
ATOM 925 O O . LEU A 1 119 ? -20.734 7.211 5.777 1 97.62 119 LEU A O 1
ATOM 929 N N . VAL A 1 120 ? -20.453 6.852 3.578 1 97.69 120 VAL A N 1
ATOM 930 C CA . VAL A 1 120 ? -19.969 8.211 3.336 1 97.69 120 VAL A CA 1
ATOM 931 C C . VAL A 1 120 ? -21.047 9.219 3.734 1 97.69 120 VAL A C 1
ATOM 933 O O . VAL A 1 120 ? -20.75 10.242 4.344 1 97.69 120 VAL A O 1
ATOM 936 N N . GLU A 1 121 ? -22.297 8.914 3.346 1 97.5 121 GLU A N 1
ATOM 937 C CA . GLU A 1 121 ? -23.422 9.781 3.697 1 97.5 121 GLU A CA 1
ATOM 938 C C . GLU A 1 121 ? -23.594 9.883 5.211 1 97.5 121 GLU A C 1
ATOM 940 O O . GLU A 1 121 ? -23.766 10.977 5.754 1 97.5 121 GLU A O 1
ATOM 945 N N . VAL A 1 122 ? -23.562 8.766 5.852 1 97.31 122 VAL A N 1
ATOM 946 C CA . VAL A 1 122 ? -23.688 8.734 7.305 1 97.31 122 VAL A CA 1
ATOM 947 C C . VAL A 1 122 ? -22.547 9.516 7.949 1 97.31 122 VAL A C 1
ATOM 949 O O . VAL A 1 122 ? -22.781 10.32 8.852 1 97.31 122 VAL A O 1
ATOM 952 N N . ALA A 1 123 ? -21.328 9.273 7.477 1 97.5 123 ALA A N 1
ATOM 953 C CA . ALA A 1 123 ? -20.156 9.969 8.008 1 97.5 123 ALA A CA 1
ATOM 954 C C . ALA A 1 123 ? -20.266 11.477 7.812 1 97.5 123 ALA A C 1
ATOM 956 O O . ALA A 1 123 ? -19.906 12.25 8.703 1 97.5 123 ALA A O 1
ATOM 957 N N . SER A 1 124 ? -20.734 11.906 6.691 1 97.06 124 SER A N 1
ATOM 958 C CA . SER A 1 124 ? -20.906 13.328 6.395 1 97.06 124 SER A CA 1
ATOM 959 C C . SER A 1 124 ? -21.922 13.969 7.332 1 97.06 124 SER A C 1
ATOM 961 O O . SER A 1 124 ? -21.703 15.078 7.828 1 97.06 124 SER A O 1
ATOM 963 N N . LYS A 1 125 ? -23 13.281 7.496 1 95.88 125 LYS A N 1
ATOM 964 C CA . LYS A 1 125 ? -24.031 13.766 8.406 1 95.88 125 LYS A CA 1
ATOM 965 C C . LYS A 1 125 ? -23.5 13.898 9.828 1 95.88 125 LYS A C 1
ATOM 967 O O . LYS A 1 125 ? -23.703 14.914 10.492 1 95.88 125 LYS A O 1
ATOM 972 N N . LYS A 1 126 ? -22.797 12.867 10.281 1 96.62 126 LYS A N 1
ATOM 973 C CA . LYS A 1 126 ? -22.219 12.898 11.617 1 96.62 126 LYS A CA 1
ATOM 974 C C . LYS A 1 126 ? -21.188 14.023 11.742 1 96.62 126 LYS A C 1
ATOM 976 O O . LYS A 1 126 ? -21.109 14.68 12.781 1 96.62 126 LYS A O 1
ATOM 981 N N . LYS A 1 127 ? -20.422 14.203 10.758 1 96.56 127 LYS A N 1
ATOM 982 C CA . LYS A 1 127 ? -19.453 15.281 10.742 1 96.56 127 LYS A CA 1
ATOM 983 C C . LYS A 1 127 ? -20.125 16.641 10.836 1 96.56 127 LYS A C 1
ATOM 985 O O . LYS A 1 127 ? -19.672 17.531 11.562 1 96.56 127 LYS A O 1
ATOM 990 N N . SER A 1 128 ? -21.203 16.828 10.094 1 95.62 128 SER A N 1
ATOM 991 C CA . SER A 1 128 ? -21.969 18.062 10.141 1 95.62 128 SER A CA 1
ATOM 992 C C . SER A 1 128 ? -22.484 18.328 11.547 1 95.62 128 SER A C 1
ATOM 994 O O . SER A 1 128 ? -22.469 19.469 12.016 1 95.62 128 SER A O 1
ATOM 996 N N . ILE A 1 129 ? -22.938 17.328 12.156 1 94.38 129 ILE A N 1
ATOM 997 C CA . ILE A 1 129 ? -23.422 17.453 13.523 1 94.38 129 ILE A CA 1
ATOM 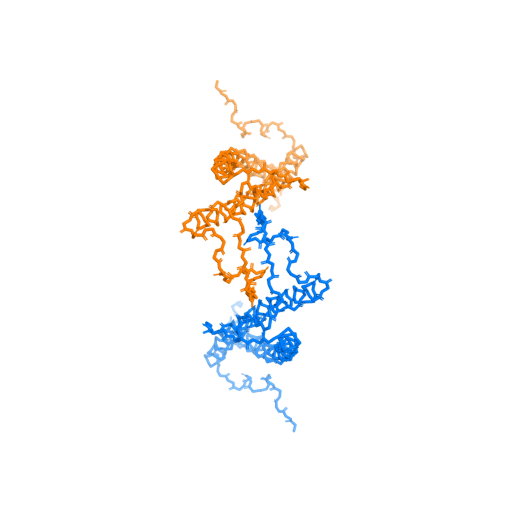998 C C . ILE A 1 129 ? -22.297 17.875 14.453 1 94.38 129 ILE A C 1
ATOM 1000 O O . ILE A 1 129 ? -22.453 18.766 15.281 1 94.38 129 ILE A O 1
ATOM 1004 N N . SER A 1 130 ? -21.156 17.188 14.32 1 95.38 130 SER A N 1
ATOM 1005 C CA . SER A 1 130 ? -19.984 17.531 15.117 1 95.38 130 SER A CA 1
ATOM 1006 C C . SER A 1 130 ? -19.578 18.984 14.906 1 95.38 130 SER A C 1
ATOM 1008 O O . SER A 1 130 ? -19.328 19.703 15.875 1 95.38 130 SER A O 1
ATOM 1010 N N . ASP A 1 131 ? -19.547 19.406 13.688 1 95.75 131 ASP A N 1
ATOM 1011 C CA . ASP A 1 131 ? -19.156 20.766 13.344 1 95.75 131 ASP A CA 1
ATOM 1012 C C . ASP A 1 131 ? -20.141 21.781 13.945 1 95.75 131 ASP A C 1
ATOM 1014 O O . ASP A 1 131 ? -19.719 22.797 14.5 1 95.75 131 ASP A O 1
ATOM 1018 N N . GLU A 1 132 ? -21.453 21.5 13.781 1 94.56 132 GLU A N 1
ATOM 1019 C CA . GLU A 1 132 ? -22.469 22.391 14.312 1 94.56 132 GLU A CA 1
ATOM 1020 C C . GLU A 1 132 ? -22.391 22.484 15.836 1 94.56 132 GLU A C 1
ATOM 1022 O O . GLU A 1 132 ? -22.5 23.562 16.406 1 94.56 132 GLU A O 1
ATOM 1027 N N . ALA A 1 133 ? -22.203 21.344 16.469 1 95.12 133 ALA A N 1
ATOM 1028 C CA . ALA A 1 133 ? -22.016 21.344 17.906 1 95.12 133 ALA A CA 1
ATOM 1029 C C . ALA A 1 133 ? -20.844 22.203 18.328 1 95.12 133 ALA A C 1
ATOM 1031 O O . ALA A 1 133 ? -20.922 22.953 19.312 1 95.12 133 ALA A O 1
ATOM 1032 N N . GLY A 1 134 ? -19.797 22.031 17.609 1 95.19 134 GLY A N 1
ATOM 1033 C CA . GLY A 1 134 ? -18.625 2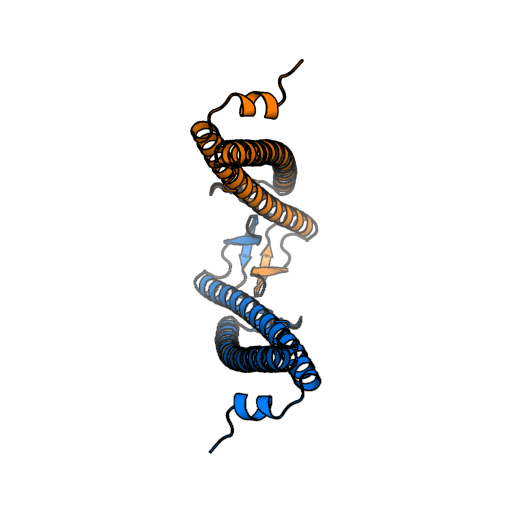2.844 17.875 1 95.19 134 GLY A CA 1
ATOM 1034 C C . GLY A 1 134 ? -18.891 24.328 17.719 1 95.19 134 GLY A C 1
ATOM 1035 O O . GLY A 1 134 ? -18.438 25.141 18.531 1 95.19 134 GLY A O 1
ATOM 1036 N N . LEU A 1 135 ? -19.562 24.703 16.656 1 94.75 135 LEU A N 1
ATOM 1037 C CA . LEU A 1 135 ? -19.859 26.094 16.375 1 94.75 135 LEU A CA 1
ATOM 1038 C C . LEU A 1 135 ? -20.734 26.703 17.469 1 94.75 135 LEU A C 1
ATOM 1040 O O . LEU A 1 135 ? -20.453 27.812 17.938 1 94.75 135 LEU A O 1
ATOM 1044 N N . VAL A 1 136 ? -21.797 26 17.875 1 94.81 136 VAL A N 1
ATOM 1045 C CA . VAL A 1 136 ? -22.703 26.484 18.906 1 94.81 136 VAL A CA 1
ATOM 1046 C C . VAL A 1 136 ? -21.984 26.578 20.234 1 94.81 136 VAL A C 1
ATOM 1048 O O . VAL A 1 136 ? -22.172 27.516 21 1 94.81 136 VAL A O 1
ATOM 1051 N N . LEU A 1 137 ? -21.156 25.547 20.562 1 95 137 LEU A N 1
ATOM 1052 C CA . LEU A 1 137 ? -20.375 25.531 21.797 1 95 137 LEU A CA 1
ATOM 1053 C C . LEU A 1 137 ? -19.484 26.766 21.875 1 95 137 LEU A C 1
ATOM 1055 O O . LEU A 1 137 ? -19.438 27.438 22.906 1 95 137 LEU A O 1
ATOM 1059 N N . GLN A 1 138 ? -18.781 27.047 20.781 1 94.25 138 GLN A N 1
ATOM 1060 C CA . GLN A 1 138 ? -17.906 28.203 20.734 1 94.25 138 GLN A CA 1
ATOM 1061 C C . GLN A 1 138 ? -18.703 29.5 20.953 1 94.25 138 GLN A C 1
ATOM 1063 O O . GLN A 1 138 ? -18.25 30.406 21.656 1 94.25 138 GLN A O 1
ATOM 1068 N N . ALA A 1 139 ? -19.859 29.625 20.328 1 91.94 139 ALA A N 1
ATOM 1069 C CA . ALA A 1 139 ? -20.719 30.797 20.484 1 91.94 139 ALA A CA 1
ATOM 1070 C C . ALA A 1 139 ? -21.156 30.969 21.938 1 91.94 139 ALA A C 1
ATOM 1072 O O . ALA A 1 139 ? -21.156 32.094 22.469 1 91.94 139 ALA A O 1
ATOM 1073 N N . LYS A 1 140 ? -21.484 29.953 22.641 1 91.94 140 LYS A N 1
ATOM 1074 C CA . LYS A 1 140 ? -21.938 29.984 24.031 1 91.94 140 LYS A CA 1
ATOM 1075 C C . LYS A 1 140 ? -20.781 30.375 24.969 1 91.94 140 LYS A C 1
ATOM 1077 O O . LYS A 1 140 ? -20.984 31.109 25.922 1 91.94 140 LYS A O 1
ATOM 1082 N N . LEU A 1 141 ? -19.625 29.812 24.703 1 91.38 141 LEU A N 1
ATOM 1083 C CA . LEU A 1 141 ? -18.469 30.141 25.516 1 91.38 141 LEU A CA 1
ATOM 1084 C C . LEU A 1 141 ? -18.094 31.609 25.375 1 91.38 141 LEU A C 1
ATOM 1086 O O . LEU A 1 141 ? -17.688 32.25 26.344 1 91.38 141 LEU A O 1
ATOM 1090 N N . LYS A 1 142 ? -18.188 32.125 24.203 1 90.38 142 LYS A N 1
ATOM 1091 C CA . LYS A 1 142 ? -17.906 33.531 23.953 1 90.38 142 LYS A CA 1
ATOM 1092 C C . LYS A 1 142 ? -18.906 34.438 24.672 1 90.38 142 LYS A C 1
ATOM 1094 O O . LYS A 1 142 ? -18.547 35.5 25.156 1 90.38 142 LYS A O 1
ATOM 1099 N N . GLN A 1 143 ? -20.141 33.969 24.797 1 84.94 143 GLN A N 1
ATOM 1100 C CA . GLN A 1 143 ? -21.172 34.719 25.484 1 84.94 143 GLN A CA 1
ATOM 1101 C C . GLN A 1 143 ? -20.969 34.688 27 1 84.94 143 GLN A C 1
ATOM 1103 O O . GLN A 1 143 ? -21.328 35.656 27.703 1 84.94 143 GLN A O 1
ATOM 1108 N N . MET A 1 144 ? -20.422 33.562 27.484 1 77.69 144 MET A N 1
ATOM 1109 C CA . MET A 1 144 ? -20.188 33.469 28.922 1 77.69 144 MET A CA 1
ATOM 1110 C C . MET A 1 144 ? -18.922 34.188 29.328 1 77.69 144 MET A C 1
ATOM 1112 O O . MET A 1 144 ? -18.781 34.625 30.484 1 77.69 144 MET A O 1
ATOM 1116 N N . ALA A 1 145 ? -17.844 34.281 28.484 1 71.88 145 ALA A N 1
ATOM 1117 C CA . ALA A 1 145 ? -16.609 34.969 28.812 1 71.88 145 ALA A CA 1
ATOM 1118 C C . ALA A 1 145 ? -16.859 36.469 29.031 1 71.88 145 ALA A C 1
ATOM 1120 O O . ALA A 1 145 ? -17.516 37.094 28.203 1 71.88 145 ALA A O 1
ATOM 1121 N N . PRO A 1 146 ? -16.766 37 30.281 1 61.38 146 PRO A N 1
ATOM 1122 C CA . PRO A 1 146 ? -16.875 38.438 30.578 1 61.38 146 PRO A CA 1
ATOM 1123 C C . PRO A 1 146 ? -16.062 39.312 29.609 1 61.38 146 PRO A C 1
ATOM 1125 O O . PRO A 1 146 ? -15.039 38.875 29.094 1 61.38 146 PRO A O 1
ATOM 1128 N N . THR A 1 147 ? -16.75 40.156 28.719 1 51.38 147 THR A N 1
ATOM 1129 C CA . THR A 1 147 ? -16.062 41.219 27.969 1 51.38 147 THR A CA 1
ATOM 1130 C C . THR A 1 147 ? -14.875 41.75 28.766 1 51.38 147 THR A C 1
ATOM 1132 O O . THR A 1 147 ? -15.055 42.312 29.844 1 51.38 147 THR A O 1
ATOM 1135 N N . ALA A 1 148 ? -13.898 41.062 29.031 1 46.94 148 ALA A N 1
ATOM 1136 C CA . ALA A 1 148 ? -12.789 41.812 29.609 1 46.94 148 ALA A CA 1
ATOM 1137 C C . ALA A 1 148 ? -12.508 43.094 28.812 1 46.94 148 ALA A C 1
ATOM 1139 O O . ALA A 1 148 ? -11.984 43.031 27.703 1 46.94 148 ALA A O 1
ATOM 1140 N N . GLN A 1 149 ? -13.484 44.094 28.531 1 35.62 149 GLN A N 1
ATOM 1141 C CA . GLN A 1 149 ? -12.898 45.438 28.547 1 35.62 149 GLN A CA 1
ATOM 1142 C C . GLN A 1 149 ? -12.383 45.781 29.938 1 35.62 149 GLN A C 1
ATOM 1144 O O . GLN A 1 149 ? -13.031 45.5 30.953 1 35.62 149 GLN A O 1
ATOM 1149 N N . MET B 1 1 ? 40.469 25.125 11.695 1 38.12 1 MET B N 1
ATOM 1150 C CA . MET B 1 1 ? 39.25 25.328 12.461 1 38.12 1 MET B CA 1
ATOM 1151 C C . MET B 1 1 ? 38.031 25.406 11.531 1 38.12 1 MET B C 1
ATOM 1153 O O . MET B 1 1 ? 37.969 26.281 10.68 1 38.12 1 MET B O 1
ATOM 1157 N N . ALA B 1 2 ? 37.531 24.297 11.062 1 46.28 2 ALA B N 1
ATOM 1158 C CA . ALA B 1 2 ? 36.594 24.188 9.938 1 46.28 2 ALA B CA 1
ATOM 1159 C C . ALA B 1 2 ? 35.469 25.188 10.062 1 46.28 2 ALA B C 1
ATOM 1161 O O . ALA B 1 2 ? 34.844 25.312 11.125 1 46.28 2 ALA B O 1
ATOM 1162 N N . MET B 1 3 ? 35.344 26.203 9.492 1 53.62 3 MET B N 1
ATOM 1163 C CA . MET B 1 3 ? 34.281 27.219 9.492 1 53.62 3 MET B CA 1
ATOM 1164 C C . MET B 1 3 ? 32.906 26.562 9.5 1 53.62 3 MET B C 1
ATOM 1166 O O . MET B 1 3 ? 32.625 25.688 8.695 1 53.62 3 MET B O 1
ATOM 1170 N N . SER B 1 4 ? 32.125 26.719 10.688 1 76.19 4 SER B N 1
ATOM 1171 C CA . SER B 1 4 ? 30.781 26.188 10.914 1 76.19 4 SER B CA 1
ATOM 1172 C C . SER B 1 4 ? 29.828 26.594 9.797 1 76.19 4 SER B C 1
ATOM 1174 O O . SER B 1 4 ? 30.047 27.609 9.133 1 76.19 4 SER B O 1
ATOM 1176 N N . VAL B 1 5 ? 29.047 25.641 9.227 1 83.06 5 VAL B N 1
ATOM 1177 C CA . VAL B 1 5 ? 28 25.922 8.242 1 83.06 5 VAL B CA 1
ATOM 1178 C C . VAL B 1 5 ? 27.344 27.266 8.555 1 83.06 5 VAL B C 1
ATOM 1180 O O . VAL B 1 5 ? 27.078 28.062 7.652 1 83.06 5 VAL B O 1
ATOM 1183 N N . ARG B 1 6 ? 27.359 27.531 9.773 1 86.06 6 ARG B N 1
ATOM 1184 C CA . ARG B 1 6 ? 26.734 28.781 10.203 1 86.06 6 ARG B CA 1
ATOM 1185 C C . ARG B 1 6 ? 27.609 29.984 9.812 1 86.06 6 ARG B C 1
ATOM 1187 O O . ARG B 1 6 ? 27.094 31 9.352 1 86.06 6 ARG B O 1
ATOM 1194 N N . GLY B 1 7 ? 28.922 29.859 10.133 1 87.81 7 GLY B N 1
ATOM 1195 C CA . GLY B 1 7 ? 29.828 30.938 9.805 1 87.81 7 GLY B CA 1
ATOM 1196 C C . GLY B 1 7 ? 29.828 31.312 8.336 1 87.81 7 GLY B C 1
ATOM 1197 O O . GLY B 1 7 ? 29.859 32.5 7.98 1 87.81 7 GLY B O 1
ATOM 1198 N N . GLU B 1 8 ? 29.672 30.359 7.559 1 88.88 8 GLU B N 1
ATOM 1199 C CA . GLU B 1 8 ? 29.625 30.578 6.117 1 88.88 8 GLU B CA 1
ATOM 1200 C C . GLU B 1 8 ? 28.312 31.219 5.699 1 88.88 8 GLU B C 1
ATOM 1202 O O . GLU B 1 8 ? 28.266 32.062 4.797 1 88.88 8 GLU B O 1
ATOM 1207 N N . MET B 1 9 ? 27.266 30.953 6.355 1 91.12 9 MET B N 1
ATOM 1208 C CA . MET B 1 9 ? 25.938 31.469 6.031 1 91.12 9 MET B CA 1
ATOM 1209 C C . MET B 1 9 ? 25.812 32.938 6.43 1 91.12 9 MET B C 1
ATOM 1211 O O . MET B 1 9 ? 25.109 33.688 5.773 1 91.12 9 MET B O 1
ATOM 1215 N N . GLU B 1 10 ? 26.562 33.188 7.488 1 91.94 10 GLU B N 1
ATOM 1216 C CA . GLU B 1 10 ? 26.484 34.562 7.988 1 91.94 10 GLU B CA 1
ATOM 1217 C C . GLU B 1 10 ? 27.109 35.562 7.004 1 91.94 10 GLU B C 1
ATOM 1219 O O . GLU B 1 10 ? 26.797 36.75 7.023 1 91.94 10 GLU B O 1
ATOM 1224 N N . LYS B 1 11 ? 28 35.094 6.207 1 92.62 11 LYS B N 1
ATOM 1225 C CA . LYS B 1 11 ? 28.688 35.938 5.23 1 92.62 11 LYS B CA 1
ATOM 1226 C C . LYS B 1 11 ? 27.797 36.219 4.023 1 92.62 11 LYS B C 1
ATOM 1228 O O . LYS B 1 11 ? 28.062 37.094 3.229 1 92.62 11 LYS B O 1
ATOM 1233 N N . LEU B 1 12 ? 26.75 35.469 3.867 1 93.56 12 LEU B N 1
ATOM 1234 C CA . LEU B 1 12 ? 25.891 35.531 2.693 1 93.56 12 LEU B CA 1
ATOM 1235 C C . LEU B 1 12 ? 24.828 36.625 2.877 1 93.56 12 LEU B C 1
ATOM 1237 O O . LEU B 1 12 ? 24.469 36.938 4.008 1 93.56 12 LEU B O 1
ATOM 1241 N N . SER B 1 13 ? 24.406 37.25 1.751 1 93.56 13 SER B N 1
ATOM 1242 C CA . SER B 1 13 ? 23.297 38.188 1.772 1 93.56 13 SER B CA 1
ATOM 1243 C C . SER B 1 13 ? 21.953 37.5 2.006 1 93.56 13 SER B C 1
ATOM 1245 O O . SER B 1 13 ? 21.875 36.25 1.899 1 93.56 13 SER B O 1
ATOM 1247 N N . ALA B 1 14 ? 20.859 38.188 2.367 1 92.81 14 ALA B N 1
ATOM 1248 C CA . ALA B 1 14 ? 19.516 37.625 2.568 1 92.81 14 ALA B CA 1
ATOM 1249 C C . ALA B 1 14 ? 19.031 36.938 1.312 1 92.81 14 ALA B C 1
ATOM 1251 O O . ALA B 1 14 ? 18.438 35.844 1.391 1 92.81 14 ALA B O 1
ATOM 1252 N N . GLU B 1 15 ? 19.344 37.562 0.215 1 94.75 15 GLU B N 1
ATOM 1253 C CA . GLU B 1 15 ? 18.922 37 -1.06 1 94.75 15 GLU B CA 1
ATOM 1254 C C . GLU B 1 15 ? 19.656 35.688 -1.337 1 94.75 15 GLU B C 1
ATOM 1256 O O . GLU B 1 15 ? 19.047 34.719 -1.793 1 94.75 15 GLU B O 1
ATOM 1261 N N . GLN B 1 16 ? 20.922 35.656 -1.084 1 95.19 16 GLN B N 1
ATOM 1262 C CA . GLN B 1 16 ? 21.734 34.469 -1.271 1 95.19 16 GLN B CA 1
ATOM 1263 C C . GLN B 1 16 ? 21.266 33.344 -0.339 1 95.19 16 GLN B C 1
ATOM 1265 O O . GLN B 1 16 ? 21.203 32.188 -0.741 1 95.19 16 GLN B O 1
ATOM 1270 N N . LEU B 1 17 ? 20.938 33.625 0.885 1 95.81 17 LEU B N 1
ATOM 1271 C CA . LEU B 1 17 ? 20.469 32.656 1.869 1 95.81 17 LEU B CA 1
ATOM 1272 C C . LEU B 1 17 ? 19.141 32.062 1.437 1 95.81 17 LEU B C 1
ATOM 1274 O O . LEU B 1 17 ? 18.922 30.844 1.59 1 95.81 17 LEU B O 1
ATOM 1278 N N . LYS B 1 18 ? 18.297 32.938 0.966 1 95.44 18 LYS B N 1
ATOM 1279 C CA . LYS B 1 18 ? 17.031 32.438 0.451 1 95.44 18 LYS B CA 1
ATOM 1280 C C . LYS B 1 18 ? 17.234 31.438 -0.68 1 95.44 18 LYS B C 1
ATOM 1282 O O . LYS B 1 18 ? 16.578 30.406 -0.729 1 95.44 18 LYS B O 1
ATOM 1287 N N . ALA B 1 19 ? 18.156 31.766 -1.591 1 95.81 19 ALA B N 1
ATOM 1288 C CA . ALA B 1 19 ? 18.469 30.891 -2.719 1 95.81 19 ALA B CA 1
ATOM 1289 C C . ALA B 1 19 ? 19.047 29.562 -2.24 1 95.81 19 ALA B C 1
ATOM 1291 O O . ALA B 1 19 ? 18.672 28.484 -2.734 1 95.81 19 ALA B O 1
ATOM 1292 N N . VAL B 1 20 ? 19.953 29.625 -1.3 1 94.81 20 VAL B N 1
ATOM 1293 C CA . VAL B 1 20 ? 20.578 28.422 -0.737 1 94.81 20 VAL B CA 1
ATOM 1294 C C . VAL B 1 20 ? 19.5 27.547 -0.072 1 94.81 20 VAL B C 1
ATOM 1296 O O . VAL B 1 20 ? 19.484 26.328 -0.248 1 94.81 20 VAL B O 1
ATOM 1299 N N . LYS B 1 21 ? 18.641 28.141 0.726 1 96.06 21 LYS B N 1
ATOM 1300 C CA . LYS B 1 21 ? 17.594 27.406 1.416 1 96.06 21 LYS B CA 1
ATOM 1301 C C . LYS B 1 21 ? 16.656 26.734 0.421 1 96.06 21 LYS B C 1
ATOM 1303 O O . LYS B 1 21 ? 16.312 25.562 0.58 1 96.06 21 LYS B O 1
ATOM 1308 N N . GLU B 1 22 ? 16.25 27.5 -0.582 1 96.31 22 GLU B N 1
ATOM 1309 C CA . GLU B 1 22 ? 15.344 26.953 -1.587 1 96.31 22 GLU B CA 1
ATOM 1310 C C . GLU B 1 22 ? 15.977 25.766 -2.311 1 96.31 22 GLU B C 1
ATOM 1312 O O . GLU B 1 22 ? 15.32 24.75 -2.525 1 96.31 22 GLU B O 1
ATOM 1317 N N . GLN B 1 23 ? 17.234 25.922 -2.631 1 96.31 23 GLN B N 1
ATOM 1318 C CA . GLN B 1 23 ? 17.953 24.844 -3.316 1 96.31 23 GLN B CA 1
ATOM 1319 C C . GLN B 1 23 ? 18.078 23.625 -2.426 1 96.31 23 GLN B C 1
ATOM 1321 O O . GLN B 1 23 ? 17.844 22.5 -2.871 1 96.31 23 GLN B O 1
ATOM 1326 N N . THR B 1 24 ? 18.438 23.859 -1.263 1 96.19 24 THR B N 1
ATOM 1327 C CA . THR B 1 24 ? 18.641 22.75 -0.347 1 96.19 24 THR B CA 1
ATOM 1328 C C . THR B 1 24 ? 17.328 22.062 -0.007 1 96.19 24 THR B C 1
ATOM 1330 O O . THR B 1 24 ? 17.266 20.844 0.133 1 96.19 24 THR B O 1
ATOM 1333 N N . ASP B 1 25 ? 16.297 22.875 0.084 1 97 25 ASP B N 1
ATOM 1334 C CA . ASP B 1 25 ? 14.977 22.312 0.322 1 97 25 ASP B CA 1
ATOM 1335 C C . ASP B 1 25 ? 14.562 21.391 -0.823 1 97 25 ASP B C 1
ATOM 1337 O O . ASP B 1 25 ? 14.016 20.312 -0.591 1 97 25 ASP B O 1
ATOM 1341 N N . LEU B 1 26 ? 14.836 21.859 -2.016 1 97.06 26 LEU B N 1
ATOM 1342 C CA . LEU B 1 26 ? 14.531 21.047 -3.186 1 97.06 26 LEU B CA 1
ATOM 1343 C C . LEU B 1 26 ? 15.32 19.734 -3.158 1 97.06 26 LEU B C 1
ATOM 1345 O O . LEU B 1 26 ? 14.766 18.672 -3.412 1 97.06 26 LEU B O 1
ATOM 1349 N N . GLU B 1 27 ? 16.547 19.844 -2.824 1 97.31 27 GLU B N 1
ATOM 1350 C CA . GLU B 1 27 ? 17.391 18.656 -2.744 1 97.31 27 GLU B CA 1
ATOM 1351 C C . GLU B 1 27 ? 16.891 17.688 -1.672 1 97.31 27 GLU B C 1
ATOM 1353 O O . GLU B 1 27 ? 16.859 16.469 -1.887 1 97.31 27 GLU B O 1
ATOM 1358 N N . VAL B 1 28 ? 16.594 18.219 -0.552 1 97.12 28 VAL B N 1
ATOM 1359 C CA . VAL B 1 28 ? 16.094 17.391 0.547 1 97.12 28 VAL B CA 1
ATOM 1360 C C . VAL B 1 28 ? 14.852 16.625 0.105 1 97.12 28 VAL B C 1
ATOM 1362 O O . VAL B 1 28 ? 14.711 15.438 0.384 1 97.12 28 VAL B O 1
ATOM 1365 N N . ASN B 1 29 ? 13.977 17.297 -0.62 1 97.5 29 ASN B N 1
ATOM 1366 C CA . ASN B 1 29 ? 12.766 16.656 -1.116 1 97.5 29 ASN B CA 1
ATOM 1367 C C . ASN B 1 29 ? 13.086 15.531 -2.1 1 97.5 29 ASN B C 1
ATOM 1369 O O . ASN B 1 29 ? 12.492 14.453 -2.033 1 97.5 29 ASN B O 1
ATOM 1373 N N . LEU B 1 30 ? 14.062 15.781 -2.953 1 97.31 30 LEU B N 1
ATOM 1374 C CA . LEU B 1 30 ? 14.477 14.766 -3.918 1 97.31 30 LEU B CA 1
ATOM 1375 C C . LEU B 1 30 ? 15.07 13.555 -3.211 1 97.31 30 LEU B C 1
ATOM 1377 O O . LEU B 1 30 ? 14.805 12.414 -3.59 1 97.31 30 LEU B O 1
ATOM 1381 N N . LEU B 1 31 ? 15.812 13.844 -2.188 1 97.69 31 LEU B N 1
ATOM 1382 C CA . LEU B 1 31 ? 16.438 12.766 -1.427 1 97.69 31 LEU B CA 1
ATOM 1383 C C . LEU B 1 31 ? 15.375 11.961 -0.671 1 97.69 31 LEU B C 1
ATOM 1385 O O . LEU B 1 31 ? 15.477 10.734 -0.568 1 97.69 31 LEU B O 1
ATOM 1389 N N . GLN B 1 32 ? 14.422 12.617 -0.162 1 97.31 32 GLN B N 1
ATOM 1390 C CA . GLN B 1 32 ? 13.32 11.945 0.527 1 97.31 32 GLN B CA 1
ATOM 1391 C C . GLN B 1 32 ? 12.57 11.008 -0.416 1 97.31 32 GLN B C 1
ATOM 1393 O O . GLN B 1 32 ? 12.234 9.883 -0.043 1 97.31 32 GLN B O 1
ATOM 1398 N N . ASP B 1 33 ? 12.328 11.445 -1.63 1 97.38 33 ASP B N 1
ATOM 1399 C CA . ASP B 1 33 ? 11.695 10.609 -2.646 1 97.38 33 ASP B CA 1
ATOM 1400 C C . ASP B 1 33 ? 12.547 9.375 -2.943 1 97.38 33 ASP B C 1
ATOM 1402 O O . ASP B 1 33 ? 12.023 8.266 -3.062 1 97.38 33 ASP B O 1
ATOM 1406 N N . SER B 1 34 ? 13.828 9.609 -3.035 1 96.5 34 SER B N 1
ATOM 1407 C CA . SER B 1 34 ? 14.758 8.508 -3.285 1 96.5 34 SER B CA 1
ATOM 1408 C C . SER B 1 34 ? 14.719 7.484 -2.158 1 96.5 34 SER B C 1
ATOM 1410 O O . SER B 1 34 ? 14.703 6.277 -2.41 1 96.5 34 SER B O 1
ATOM 1412 N N . LEU B 1 35 ? 14.672 8.023 -0.951 1 97.94 35 LEU B N 1
ATOM 1413 C CA . LEU B 1 35 ? 14.625 7.156 0.22 1 97.94 35 LEU B CA 1
ATOM 1414 C C . LEU B 1 35 ? 13.352 6.312 0.222 1 97.94 35 LEU B C 1
ATOM 1416 O O . LEU B 1 35 ? 13.398 5.121 0.529 1 97.94 35 LEU B O 1
ATOM 1420 N N . ASN B 1 36 ? 12.266 6.883 -0.141 1 97.5 36 ASN B N 1
ATOM 1421 C CA . ASN B 1 36 ? 11 6.156 -0.229 1 97.5 36 ASN B CA 1
ATOM 1422 C C . ASN B 1 36 ? 11.055 5.062 -1.293 1 97.5 36 ASN B C 1
ATOM 1424 O O . ASN B 1 36 ? 10.562 3.957 -1.078 1 97.5 36 ASN B O 1
ATOM 1428 N N . ASN B 1 37 ? 11.664 5.363 -2.418 1 95.25 37 ASN B N 1
ATOM 1429 C CA . ASN B 1 37 ? 11.812 4.391 -3.498 1 95.25 37 ASN B CA 1
ATOM 1430 C C . ASN B 1 37 ? 12.664 3.203 -3.07 1 95.25 37 ASN B C 1
ATOM 1432 O O . ASN B 1 37 ? 12.344 2.057 -3.383 1 95.2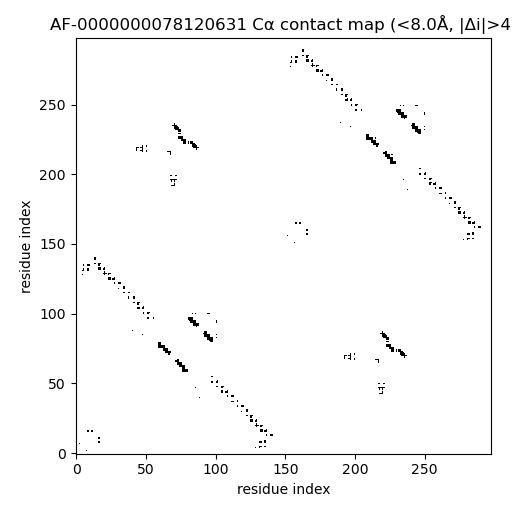5 37 ASN B O 1
ATOM 1436 N N . ILE B 1 38 ? 13.711 3.527 -2.354 1 96.5 38 ILE B N 1
ATOM 1437 C CA . ILE B 1 38 ? 14.602 2.473 -1.879 1 96.5 38 ILE B CA 1
ATOM 1438 C C . ILE B 1 38 ? 13.859 1.578 -0.89 1 96.5 38 ILE B C 1
ATOM 1440 O O . ILE B 1 38 ? 13.977 0.352 -0.938 1 96.5 38 ILE B O 1
ATOM 1444 N N . ARG B 1 39 ? 13.133 2.213 -0.032 1 96.62 39 ARG B N 1
ATOM 1445 C CA . ARG B 1 39 ? 12.352 1.452 0.937 1 96.62 39 ARG B CA 1
ATOM 1446 C C . ARG B 1 39 ? 11.391 0.496 0.237 1 96.62 39 ARG B C 1
ATOM 1448 O O . ARG B 1 39 ? 11.312 -0.682 0.591 1 96.62 39 ARG B O 1
ATOM 1455 N N . THR B 1 40 ? 10.68 0.969 -0.736 1 95.31 40 THR B N 1
ATOM 1456 C CA . THR B 1 40 ? 9.719 0.168 -1.487 1 95.31 40 THR B CA 1
ATOM 1457 C C . THR B 1 40 ? 10.422 -0.984 -2.203 1 95.31 40 THR B C 1
ATOM 1459 O O . THR B 1 40 ? 9.953 -2.125 -2.158 1 95.31 40 THR B O 1
ATOM 1462 N N . ALA B 1 41 ? 11.547 -0.64 -2.816 1 94.62 41 ALA B N 1
ATOM 1463 C CA . ALA B 1 41 ? 12.32 -1.658 -3.523 1 94.62 41 ALA B CA 1
ATOM 1464 C C . ALA B 1 41 ? 12.82 -2.734 -2.562 1 94.62 41 ALA B C 1
ATOM 1466 O O . ALA B 1 41 ? 12.758 -3.926 -2.869 1 94.62 41 ALA B O 1
ATOM 1467 N N . THR B 1 42 ? 13.258 -2.334 -1.436 1 96.25 42 THR B N 1
ATOM 1468 C CA . THR B 1 42 ? 13.75 -3.26 -0.423 1 96.25 42 THR B CA 1
ATOM 1469 C C . THR B 1 42 ? 12.641 -4.191 0.048 1 96.25 42 THR B C 1
ATOM 1471 O O . THR B 1 42 ? 12.836 -5.406 0.134 1 96.25 42 THR B O 1
ATOM 1474 N N . THR B 1 43 ? 11.539 -3.646 0.284 1 96.06 43 THR B N 1
ATOM 1475 C CA . THR B 1 43 ? 10.398 -4.434 0.738 1 96.06 43 THR B CA 1
ATOM 1476 C C . THR B 1 43 ? 10.016 -5.48 -0.304 1 96.06 43 THR B C 1
ATOM 1478 O O . THR B 1 43 ? 9.766 -6.637 0.035 1 96.06 43 THR B O 1
ATOM 1481 N N . ARG B 1 44 ? 10 -5.074 -1.517 1 93.06 44 ARG B N 1
ATOM 1482 C CA . ARG B 1 44 ? 9.656 -5.98 -2.605 1 93.06 44 ARG B CA 1
ATOM 1483 C C . ARG B 1 44 ? 10.641 -7.145 -2.682 1 93.06 44 ARG B C 1
ATOM 1485 O O . ARG B 1 44 ? 10.242 -8.297 -2.867 1 93.06 44 ARG B O 1
ATOM 1492 N N . LEU B 1 45 ? 11.82 -6.828 -2.488 1 95.38 45 LEU B N 1
ATOM 1493 C CA . LEU B 1 45 ? 12.859 -7.855 -2.561 1 95.38 45 LEU B CA 1
ATOM 1494 C C . LEU B 1 45 ? 12.797 -8.773 -1.341 1 95.38 45 LEU B C 1
ATOM 1496 O O . LEU B 1 45 ? 13.07 -9.969 -1.444 1 95.38 45 LEU B O 1
ATOM 1500 N N . GLU B 1 46 ? 12.508 -8.227 -0.243 1 96.12 46 GLU B N 1
ATOM 1501 C CA . GLU B 1 46 ? 12.344 -9.039 0.959 1 96.12 46 GLU B CA 1
ATOM 1502 C C . GLU B 1 46 ? 11.203 -10.047 0.796 1 96.12 46 GLU B C 1
ATOM 1504 O O . GLU B 1 46 ? 11.328 -11.203 1.202 1 96.12 46 GLU B O 1
ATOM 1509 N N . LEU B 1 47 ? 10.148 -9.57 0.233 1 93.5 47 LEU B N 1
ATOM 1510 C CA . LEU B 1 47 ? 9.016 -10.453 -0.022 1 93.5 47 LEU B CA 1
ATOM 1511 C C . LEU B 1 47 ? 9.398 -11.555 -1.006 1 93.5 47 LEU B C 1
ATOM 1513 O O . LEU B 1 47 ? 9.039 -12.719 -0.813 1 93.5 47 LEU B O 1
ATOM 1517 N N . ALA B 1 48 ? 10.109 -11.164 -1.99 1 92.81 48 ALA B N 1
ATOM 1518 C CA . ALA B 1 48 ? 10.578 -12.148 -2.963 1 92.81 48 ALA B CA 1
ATOM 1519 C C . ALA B 1 48 ? 11.5 -13.18 -2.305 1 92.81 48 ALA B C 1
ATOM 1521 O O . ALA B 1 48 ? 11.367 -14.383 -2.547 1 92.81 48 ALA B O 1
ATOM 1522 N N . SER B 1 49 ? 12.406 -12.672 -1.53 1 94.38 49 SER B N 1
ATOM 1523 C CA . SER B 1 49 ? 13.328 -13.555 -0.818 1 94.38 49 SER B CA 1
ATOM 1524 C C . SER B 1 49 ? 12.578 -14.539 0.076 1 94.38 49 SER B C 1
ATOM 1526 O O . SER B 1 49 ? 12.898 -15.727 0.11 1 94.38 49 SER B O 1
ATOM 1528 N N . SER B 1 50 ? 11.641 -14.078 0.787 1 93.81 50 SER B N 1
ATOM 1529 C CA . SER B 1 50 ? 10.82 -14.922 1.649 1 93.81 50 SER B CA 1
ATOM 1530 C C . SER B 1 50 ? 10.07 -15.977 0.841 1 93.81 50 SER B C 1
ATOM 1532 O O . SER B 1 50 ? 10 -17.141 1.243 1 93.81 50 SER B O 1
ATOM 1534 N N . ALA B 1 51 ? 9.508 -15.555 -0.269 1 88.5 51 ALA B N 1
ATOM 1535 C CA . ALA B 1 51 ? 8.789 -16.469 -1.148 1 88.5 51 ALA B CA 1
ATOM 1536 C C . ALA B 1 51 ? 9.719 -17.562 -1.68 1 88.5 51 ALA B C 1
ATOM 1538 O O . ALA B 1 51 ? 9.328 -18.734 -1.772 1 88.5 51 ALA B O 1
ATOM 1539 N N . LEU B 1 52 ? 10.914 -17.188 -2.027 1 89.94 52 LEU B N 1
ATOM 1540 C CA . LEU B 1 52 ? 11.922 -18.141 -2.49 1 89.94 52 LEU B CA 1
ATOM 1541 C C . LEU B 1 52 ? 12.227 -19.172 -1.412 1 89.94 52 LEU B C 1
ATOM 1543 O O . LEU B 1 52 ? 12.359 -20.359 -1.705 1 89.94 52 LEU B O 1
ATOM 1547 N N . HIS B 1 53 ? 12.352 -18.672 -0.246 1 89.75 53 HIS B N 1
ATOM 1548 C CA . HIS B 1 53 ? 12.602 -19.562 0.879 1 89.75 53 HIS B CA 1
ATOM 1549 C C . HIS B 1 53 ? 11.461 -20.562 1.057 1 89.75 53 HIS B C 1
ATOM 1551 O O . HIS B 1 53 ? 11.703 -21.766 1.188 1 89.75 53 HIS B O 1
ATOM 1557 N N . ASP B 1 54 ? 10.266 -20.125 0.989 1 86.31 54 ASP B N 1
ATOM 1558 C CA . ASP B 1 54 ? 9.094 -20.984 1.145 1 86.31 54 ASP B CA 1
ATOM 1559 C C . ASP B 1 54 ? 9.008 -22.016 0.02 1 86.31 54 ASP B C 1
ATOM 1561 O O . ASP B 1 54 ? 8.672 -23.172 0.259 1 86.31 54 ASP B O 1
ATOM 1565 N N . LEU B 1 55 ? 9.305 -21.547 -1.113 1 84.31 55 LEU B N 1
ATOM 1566 C CA . LEU B 1 55 ? 9.266 -22.422 -2.283 1 84.31 55 LEU B CA 1
ATOM 1567 C C . LEU B 1 55 ? 10.289 -23.531 -2.16 1 84.31 55 LEU B C 1
ATOM 1569 O O . LEU B 1 55 ? 10.039 -24.656 -2.605 1 84.31 55 LEU B O 1
ATOM 1573 N N . SER B 1 56 ? 11.352 -23.188 -1.673 1 84 56 SER B N 1
ATOM 1574 C CA . SER B 1 56 ? 12.43 -24.156 -1.55 1 84 56 SER B CA 1
ATOM 1575 C C . SER B 1 56 ? 12.055 -25.281 -0.589 1 84 56 SER B C 1
ATOM 1577 O O . SER B 1 56 ? 12.641 -26.359 -0.631 1 84 56 SER B O 1
ATOM 1579 N N . LEU B 1 57 ? 11.102 -25.031 0.293 1 83.12 57 LEU B N 1
ATOM 1580 C CA . LEU B 1 57 ? 10.68 -26 1.288 1 83.12 57 LEU B CA 1
ATOM 1581 C C . LEU B 1 57 ? 9.57 -26.906 0.737 1 83.12 57 LEU B C 1
ATOM 1583 O O . LEU B 1 57 ? 9.227 -27.922 1.345 1 83.12 57 LEU B O 1
ATOM 1587 N N . ARG B 1 58 ? 9.039 -26.5 -0.338 1 77.56 58 ARG B N 1
ATOM 1588 C CA . ARG B 1 58 ? 7.922 -27.25 -0.907 1 77.56 58 ARG B CA 1
ATOM 1589 C C . ARG B 1 58 ? 8.414 -28.266 -1.938 1 77.56 58 ARG B C 1
ATOM 1591 O O . ARG B 1 58 ? 9.359 -28 -2.678 1 77.56 58 ARG B O 1
ATOM 1598 N N . PRO B 1 59 ? 7.762 -29.484 -1.88 1 74.62 59 PRO B N 1
ATOM 1599 C CA . PRO B 1 59 ? 8.133 -30.469 -2.906 1 74.62 59 PRO B CA 1
ATOM 1600 C C . PRO B 1 59 ? 7.777 -30 -4.316 1 74.62 59 PRO B C 1
ATOM 1602 O O . PRO B 1 59 ? 6.73 -29.375 -4.52 1 74.62 59 PRO B O 1
ATOM 1605 N N . THR B 1 60 ? 8.672 -30.125 -5.199 1 69.56 60 THR B N 1
ATOM 1606 C CA . THR B 1 60 ? 8.484 -29.734 -6.594 1 69.56 60 THR B CA 1
ATOM 1607 C C . THR B 1 60 ? 7.387 -30.562 -7.246 1 69.56 60 THR B C 1
ATOM 1609 O O . THR B 1 60 ? 7.297 -31.781 -7.016 1 69.56 60 THR B O 1
ATOM 1612 N N . GLY B 1 61 ? 6.566 -29.891 -7.969 1 72.12 61 GLY B N 1
ATOM 1613 C CA . GLY B 1 61 ? 5.613 -30.609 -8.797 1 72.12 61 GLY B CA 1
ATOM 1614 C C . GLY B 1 61 ? 4.324 -30.938 -8.07 1 72.12 61 GLY B C 1
ATOM 1615 O O . GLY B 1 61 ? 3.43 -31.578 -8.641 1 72.12 61 GLY B O 1
ATOM 1616 N N . LYS B 1 62 ? 4.309 -30.656 -6.805 1 76.69 62 LYS B N 1
ATOM 1617 C CA . LYS B 1 62 ? 3.07 -30.938 -6.082 1 76.69 62 LYS B CA 1
ATOM 1618 C C . LYS B 1 62 ? 2.029 -29.859 -6.332 1 76.69 62 LYS B C 1
ATOM 1620 O O . LYS B 1 62 ? 2.371 -28.672 -6.438 1 76.69 62 LYS B O 1
ATOM 1625 N N . LYS B 1 63 ? 0.856 -30.391 -6.441 1 79.69 63 LYS B N 1
ATOM 1626 C CA . LYS B 1 63 ? -0.258 -29.469 -6.582 1 79.69 63 LYS B CA 1
ATOM 1627 C C . LYS B 1 63 ? -0.378 -28.562 -5.359 1 79.69 63 LYS B C 1
ATOM 1629 O O . LYS B 1 63 ? -0.268 -29.016 -4.223 1 79.69 63 LYS B O 1
ATOM 1634 N N . THR B 1 64 ? -0.363 -27.281 -5.656 1 83.25 64 THR B N 1
ATOM 1635 C CA . THR B 1 64 ? -0.484 -26.312 -4.582 1 83.25 64 THR B CA 1
ATOM 1636 C C . THR B 1 64 ? -1.445 -25.188 -4.977 1 83.25 64 THR B C 1
ATOM 1638 O O . THR B 1 64 ? -1.877 -25.109 -6.125 1 83.25 64 THR B O 1
ATOM 1641 N N . LEU B 1 65 ? -1.836 -24.453 -3.865 1 83.62 65 LEU B N 1
ATOM 1642 C CA . LEU B 1 65 ? -2.594 -23.234 -4.125 1 83.62 65 LEU B CA 1
ATOM 1643 C C . LEU B 1 65 ? -1.657 -22.047 -4.375 1 83.62 65 LEU B C 1
ATOM 1645 O O . LEU B 1 65 ? -0.84 -21.703 -3.518 1 83.62 65 LEU B O 1
ATOM 1649 N N . VAL B 1 66 ? -1.726 -21.578 -5.609 1 84.62 66 VAL B N 1
ATOM 1650 C CA . VAL B 1 66 ? -0.874 -20.453 -6.008 1 84.62 66 VAL B CA 1
ATOM 1651 C C . VAL B 1 66 ? -1.64 -19.141 -5.863 1 84.62 66 VAL B C 1
ATOM 1653 O O . VAL B 1 66 ? -2.674 -18.953 -6.508 1 84.62 66 VAL B O 1
ATOM 1656 N N . PRO B 1 67 ? -1.068 -18.297 -5.008 1 84.75 67 PRO B N 1
ATOM 1657 C CA . PRO B 1 67 ? -1.714 -16.984 -4.895 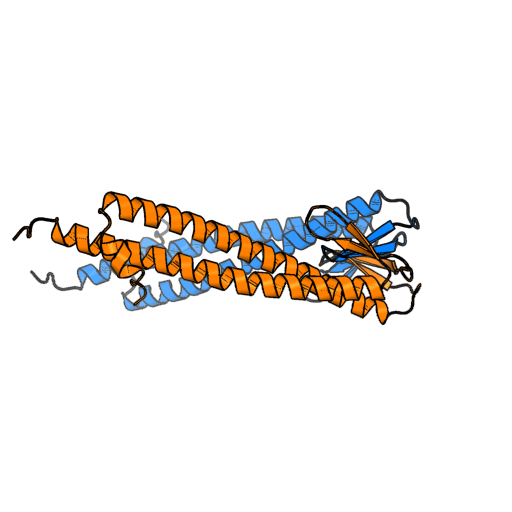1 84.75 67 PRO B CA 1
ATOM 1658 C C . PRO B 1 67 ? -1.448 -16.094 -6.102 1 84.75 67 PRO B C 1
ATOM 1660 O O . PRO B 1 67 ? -0.297 -15.742 -6.375 1 84.75 67 PRO B O 1
ATOM 1663 N N . LEU B 1 68 ? -2.443 -15.703 -6.777 1 84.06 68 LEU B N 1
ATOM 1664 C CA . LEU B 1 68 ? -2.297 -14.789 -7.906 1 84.06 68 LEU B CA 1
ATOM 1665 C C . LEU B 1 68 ? -2.457 -13.344 -7.461 1 84.06 68 LEU B C 1
ATOM 1667 O O . LEU B 1 68 ? -1.875 -12.438 -8.062 1 84.06 68 LEU B O 1
ATOM 1671 N N . THR B 1 69 ? -3.289 -13.18 -6.516 1 87.31 69 THR B N 1
ATOM 1672 C CA . THR B 1 69 ? -3.457 -11.898 -5.836 1 87.31 69 THR B CA 1
ATOM 1673 C C . THR B 1 69 ? -3.607 -12.109 -4.332 1 87.31 69 THR B C 1
ATOM 1675 O O . THR B 1 69 ? -3.541 -13.234 -3.842 1 87.31 69 THR B O 1
ATOM 1678 N N . ALA B 1 70 ? -3.828 -11.031 -3.693 1 85.69 70 ALA B N 1
ATOM 1679 C CA . ALA B 1 70 ? -4.051 -11.102 -2.252 1 85.69 70 ALA B CA 1
ATOM 1680 C C . ALA B 1 70 ? -5.34 -11.852 -1.935 1 85.69 70 ALA B C 1
ATOM 1682 O O . ALA B 1 70 ? -5.512 -12.367 -0.827 1 85.69 70 ALA B O 1
ATOM 1683 N N . SER B 1 71 ? -6.246 -12.023 -2.879 1 90.69 71 SER B N 1
ATOM 1684 C CA . SER B 1 71 ? -7.562 -12.57 -2.566 1 90.69 71 SER B CA 1
ATOM 1685 C C . SER B 1 71 ? -7.91 -13.734 -3.492 1 90.69 71 SER B C 1
ATOM 1687 O O . SER B 1 71 ? -9.031 -14.25 -3.451 1 90.69 71 SER B O 1
ATOM 1689 N N . LEU B 1 72 ? -6.969 -14.148 -4.336 1 90.06 72 LEU B N 1
ATOM 1690 C CA . LEU B 1 72 ? -7.285 -15.195 -5.297 1 90.06 72 LEU B CA 1
ATOM 1691 C C . LEU B 1 72 ? -6.199 -16.266 -5.309 1 90.06 72 LEU B C 1
ATOM 1693 O O . LEU B 1 72 ? -5.027 -15.969 -5.562 1 90.06 72 LEU B O 1
ATOM 1697 N N . TYR B 1 73 ? -6.645 -17.484 -5.078 1 90.44 73 TYR B N 1
ATOM 1698 C CA . TYR B 1 73 ? -5.758 -18.656 -5.121 1 90.44 73 TYR B CA 1
ATOM 1699 C C . TYR B 1 73 ? -6.219 -19.641 -6.176 1 90.44 73 TYR B C 1
ATOM 1701 O O . TYR B 1 73 ? -7.414 -19.938 -6.289 1 90.44 73 TYR B O 1
ATOM 1709 N N . VAL B 1 74 ? -5.262 -20.109 -6.953 1 88.69 74 VAL B N 1
ATOM 1710 C CA . VAL B 1 74 ? -5.559 -21.031 -8.039 1 88.69 74 VAL B CA 1
ATOM 1711 C C . VAL B 1 74 ? -4.715 -22.297 -7.891 1 88.69 74 VAL B C 1
ATOM 1713 O O . VAL B 1 74 ? -3.516 -22.219 -7.605 1 88.69 74 VAL B O 1
ATOM 1716 N N . PRO B 1 75 ? -5.398 -23.391 -8.039 1 86.25 75 PRO B N 1
ATOM 1717 C CA . PRO B 1 75 ? -4.578 -24.609 -8.039 1 86.25 75 PRO B CA 1
ATOM 1718 C C . PRO B 1 75 ? -3.561 -24.641 -9.172 1 86.25 75 PRO B C 1
ATOM 1720 O O . PRO B 1 75 ? -3.854 -24.188 -10.281 1 86.25 75 PRO B O 1
ATOM 1723 N N . GLY B 1 76 ? -2.402 -25.047 -8.812 1 84.88 76 GLY B N 1
ATOM 1724 C CA . GLY B 1 76 ? -1.348 -25.156 -9.805 1 84.88 76 GLY B CA 1
ATOM 1725 C C . GLY B 1 76 ? -0.122 -25.891 -9.305 1 84.88 76 GLY B C 1
ATOM 1726 O O . GLY B 1 76 ? -0.104 -26.375 -8.172 1 84.88 76 GLY B O 1
ATOM 1727 N N . THR B 1 77 ? 0.645 -26.219 -10.273 1 83.12 77 THR B N 1
ATOM 1728 C CA . THR B 1 77 ? 1.933 -26.828 -9.961 1 83.12 77 THR B CA 1
ATOM 1729 C C . THR B 1 77 ? 3.076 -25.875 -10.266 1 83.12 77 THR B C 1
ATOM 1731 O O . THR B 1 77 ? 3.109 -25.266 -11.344 1 83.12 77 THR B O 1
ATOM 1734 N N . LEU B 1 78 ? 3.762 -25.578 -9.125 1 78.81 78 LEU B N 1
ATOM 1735 C CA . LEU B 1 78 ? 4.961 -24.781 -9.328 1 78.81 78 LEU B CA 1
ATOM 1736 C C . LEU B 1 78 ? 6.152 -25.656 -9.695 1 78.81 78 LEU B C 1
ATOM 1738 O O . LEU B 1 78 ? 6.332 -26.734 -9.125 1 78.81 78 LEU B O 1
ATOM 1742 N N . GLN B 1 79 ? 6.559 -25.547 -10.805 1 70.56 79 GLN B N 1
ATOM 1743 C CA . GLN B 1 79 ? 7.633 -26.391 -11.297 1 70.56 79 GLN B CA 1
ATOM 1744 C C . GLN B 1 79 ? 8.984 -25.969 -10.727 1 70.56 79 GLN B C 1
ATOM 1746 O O . GLN B 1 79 ? 9.219 -24.781 -10.516 1 70.56 79 GLN B O 1
ATOM 1751 N N . ASP B 1 80 ? 9.688 -27.016 -10 1 61.03 80 ASP B N 1
ATOM 1752 C CA . ASP B 1 80 ? 11.039 -26.859 -9.484 1 61.03 80 ASP B CA 1
ATOM 1753 C C . ASP B 1 80 ? 11.867 -25.938 -10.391 1 61.03 80 ASP B C 1
ATOM 1755 O O . ASP B 1 80 ? 12.18 -26.297 -11.523 1 61.03 80 ASP B O 1
ATOM 1759 N N . PRO B 1 81 ? 11.734 -24.609 -10.148 1 57.44 81 PRO B N 1
ATOM 1760 C CA . PRO B 1 81 ? 12.266 -23.703 -11.172 1 57.44 81 PRO B CA 1
ATOM 1761 C C . PRO B 1 81 ? 13.789 -23.766 -11.273 1 57.44 81 PRO B C 1
ATOM 1763 O O . PRO B 1 81 ? 14.484 -23.484 -10.297 1 57.44 81 PRO B O 1
ATOM 1766 N N . ASP B 1 82 ? 14.383 -24.672 -11.906 1 67.25 82 ASP B N 1
ATOM 1767 C CA . ASP B 1 82 ? 15.719 -24.344 -12.398 1 67.25 82 ASP B CA 1
ATOM 1768 C C . ASP B 1 82 ? 15.789 -22.922 -12.922 1 67.25 82 ASP B C 1
ATOM 1770 O O . ASP B 1 82 ? 16.875 -22.391 -13.148 1 67.25 82 ASP B O 1
ATOM 1774 N N . GLN B 1 83 ? 14.57 -22.297 -12.898 1 84.5 83 GLN B N 1
ATOM 1775 C CA . GLN B 1 83 ? 14.703 -20.969 -13.453 1 84.5 83 GLN B CA 1
ATOM 1776 C C . GLN B 1 83 ? 13.586 -20.047 -12.953 1 84.5 83 GLN B C 1
ATOM 1778 O O . GLN B 1 83 ? 12.43 -20.203 -13.344 1 84.5 83 GLN B O 1
ATOM 1783 N N . VAL B 1 84 ? 13.82 -19.219 -11.969 1 89.81 84 VAL B N 1
ATOM 1784 C CA . VAL B 1 84 ? 12.906 -18.172 -11.5 1 89.81 84 VAL B CA 1
ATOM 1785 C C . VAL B 1 84 ? 13.32 -16.828 -12.078 1 89.81 84 VAL B C 1
ATOM 1787 O O . VAL B 1 84 ? 14.461 -16.656 -12.508 1 89.81 84 VAL B O 1
ATOM 1790 N N . LEU B 1 85 ? 12.289 -15.914 -12.172 1 93 85 LEU B N 1
ATOM 1791 C CA . LEU B 1 85 ? 12.555 -14.555 -12.633 1 93 85 LEU B CA 1
ATOM 1792 C C . LEU B 1 85 ? 12.406 -13.555 -11.492 1 93 85 LEU B C 1
ATOM 1794 O O . LEU B 1 85 ? 11.406 -13.578 -10.766 1 93 85 LEU B O 1
ATOM 1798 N N . VAL B 1 86 ? 13.406 -12.773 -11.328 1 93.56 86 VAL B N 1
ATOM 1799 C CA . VAL B 1 86 ? 13.391 -11.75 -10.289 1 93.56 86 VAL B CA 1
ATOM 1800 C C . VAL B 1 86 ? 13.391 -10.359 -10.922 1 93.56 86 VAL B C 1
ATOM 1802 O O . VAL B 1 86 ? 14.211 -10.078 -11.805 1 93.56 86 VAL B O 1
ATOM 1805 N N . ASP B 1 87 ? 12.492 -9.516 -10.43 1 91.94 87 ASP B N 1
ATOM 1806 C CA . ASP B 1 87 ? 12.406 -8.117 -10.859 1 91.94 87 ASP B CA 1
ATOM 1807 C C . ASP B 1 87 ? 13.523 -7.285 -10.234 1 91.94 87 ASP B C 1
ATOM 1809 O O . ASP B 1 87 ? 13.57 -7.113 -9.016 1 91.94 87 ASP B O 1
ATOM 1813 N N . VAL B 1 88 ? 14.289 -6.723 -11.07 1 86.81 88 VAL B N 1
ATOM 1814 C CA . VAL B 1 88 ? 15.438 -5.977 -10.562 1 86.81 88 VAL B CA 1
ATOM 1815 C C . VAL B 1 88 ? 15.055 -4.512 -10.367 1 86.81 88 VAL B C 1
ATOM 1817 O O . VAL B 1 88 ? 15.82 -3.734 -9.789 1 86.81 88 VAL B O 1
ATOM 1820 N N . GLY B 1 89 ? 13.797 -4.023 -10.758 1 83 89 GLY B N 1
ATOM 1821 C CA . GLY B 1 89 ? 13.281 -2.682 -10.523 1 83 89 GLY B CA 1
ATOM 1822 C C . GLY B 1 89 ? 13.359 -1.789 -11.742 1 83 89 GLY B C 1
ATOM 1823 O O . GLY B 1 89 ? 12.711 -0.74 -11.797 1 83 89 GLY B O 1
ATOM 1824 N N . THR B 1 90 ? 14.172 -1.812 -12.711 1 82 90 THR B N 1
ATOM 1825 C CA . THR B 1 90 ? 14.359 -0.942 -13.867 1 82 90 THR B CA 1
ATOM 1826 C C . THR B 1 90 ? 13.57 -1.451 -15.062 1 82 90 THR B C 1
ATOM 1828 O O . THR B 1 90 ? 13.75 -0.971 -16.188 1 82 90 THR B O 1
ATOM 1831 N N . GLY B 1 91 ? 12.641 -2.277 -14.734 1 82.75 91 GLY B N 1
ATOM 1832 C CA . GLY B 1 91 ? 11.867 -2.883 -15.812 1 82.75 91 GLY B CA 1
ATOM 1833 C C . GLY B 1 91 ? 12.523 -4.125 -16.391 1 82.75 91 GLY B C 1
ATOM 1834 O O . GLY B 1 91 ? 12.07 -4.66 -17.406 1 82.75 91 GLY B O 1
ATOM 1835 N N . TYR B 1 92 ? 13.562 -4.469 -15.734 1 88.5 92 TYR B N 1
ATOM 1836 C CA . TYR B 1 92 ? 14.281 -5.648 -16.203 1 88.5 92 TYR B CA 1
ATOM 1837 C C . TYR B 1 92 ? 14.094 -6.816 -15.242 1 88.5 92 TYR B C 1
ATOM 1839 O O . TYR B 1 92 ? 13.828 -6.617 -14.055 1 88.5 92 TYR B O 1
ATOM 1847 N N . PHE B 1 93 ? 14.25 -8.008 -15.82 1 91.75 93 PHE B N 1
ATOM 1848 C CA . PHE B 1 93 ? 14.18 -9.234 -15.047 1 91.75 93 PHE B CA 1
ATOM 1849 C C . PHE B 1 93 ? 15.438 -10.07 -15.242 1 91.75 93 PHE B C 1
ATOM 1851 O O . PHE B 1 93 ? 16.047 -10.039 -16.312 1 91.75 93 PHE B O 1
ATOM 1858 N N . ILE B 1 94 ? 15.75 -10.797 -14.195 1 91.81 94 ILE B N 1
ATOM 1859 C CA . ILE B 1 94 ? 16.859 -11.742 -14.312 1 91.81 94 ILE B CA 1
ATOM 1860 C C . ILE B 1 94 ? 16.359 -13.156 -14.047 1 91.81 94 ILE B C 1
ATOM 1862 O O . ILE B 1 94 ? 15.484 -13.367 -13.211 1 91.81 94 ILE B O 1
ATOM 1866 N N . GLU B 1 95 ? 16.875 -13.992 -14.82 1 93.06 95 GLU B N 1
ATOM 1867 C CA . GLU B 1 95 ? 16.578 -15.406 -14.641 1 93.06 95 GLU B CA 1
ATOM 1868 C C . GLU B 1 95 ? 17.672 -16.109 -13.836 1 93.06 95 GLU B C 1
ATOM 1870 O O . GLU B 1 95 ? 18.859 -15.984 -14.156 1 93.06 95 GLU B O 1
ATOM 1875 N N . LYS B 1 96 ? 17.297 -16.703 -12.75 1 92.62 96 LYS B N 1
ATOM 1876 C CA . LYS B 1 96 ? 18.219 -17.406 -11.875 1 92.62 96 LYS B CA 1
ATOM 1877 C C . LYS B 1 96 ? 17.609 -18.719 -11.375 1 92.62 96 LYS B C 1
ATOM 1879 O O . LYS B 1 96 ? 16.391 -18.891 -11.422 1 92.62 96 LYS B O 1
ATOM 1884 N N . ASN B 1 97 ? 18.5 -19.672 -11.031 1 89.88 97 ASN B N 1
ATOM 1885 C CA . ASN B 1 97 ? 18 -20.781 -10.234 1 89.88 97 ASN B CA 1
ATOM 1886 C C . ASN B 1 97 ? 17.719 -20.359 -8.797 1 89.88 97 ASN B C 1
ATOM 1888 O O . ASN B 1 97 ? 18.078 -19.25 -8.391 1 89.88 97 ASN B O 1
ATOM 1892 N N . MET B 1 98 ? 17.172 -21.188 -7.98 1 87 98 MET B N 1
ATOM 1893 C CA . MET B 1 98 ? 16.656 -20.859 -6.66 1 87 98 MET B CA 1
ATOM 1894 C C . MET B 1 98 ? 17.766 -20.344 -5.754 1 87 98 MET B C 1
ATOM 1896 O O . MET B 1 98 ? 17.641 -19.266 -5.156 1 87 98 MET B O 1
ATOM 1900 N N . PRO B 1 99 ? 18.875 -21.062 -5.668 1 89.69 99 PRO B N 1
ATOM 1901 C CA . PRO B 1 99 ? 19.953 -20.578 -4.801 1 89.69 99 PRO B CA 1
ATOM 1902 C C . PRO B 1 99 ? 20.531 -19.25 -5.27 1 89.69 99 PRO B C 1
ATOM 1904 O O . PRO B 1 99 ? 20.828 -18.375 -4.449 1 89.69 99 PRO B O 1
ATOM 1907 N N . GLN B 1 100 ? 20.625 -19.125 -6.547 1 93.69 100 GLN B N 1
ATOM 1908 C CA . GLN B 1 100 ? 21.156 -17.891 -7.109 1 93.69 100 GLN B CA 1
ATOM 1909 C C . GLN B 1 100 ? 20.203 -16.734 -6.879 1 93.69 100 GLN B C 1
ATOM 1911 O O . GLN B 1 100 ? 20.641 -15.602 -6.629 1 93.69 100 GLN B O 1
ATOM 1916 N N . ALA B 1 101 ? 18.938 -17 -7.07 1 94.12 101 ALA B N 1
ATOM 1917 C CA . ALA B 1 101 ? 17.922 -15.961 -6.859 1 94.12 101 ALA B CA 1
ATOM 1918 C C . ALA B 1 101 ? 17.922 -15.492 -5.41 1 94.12 101 ALA B C 1
ATOM 1920 O O . ALA B 1 101 ? 17.859 -14.289 -5.145 1 94.12 101 ALA B O 1
ATOM 1921 N N . LYS B 1 102 ? 18.016 -16.406 -4.52 1 92.5 102 LYS B N 1
ATOM 1922 C CA . LYS B 1 102 ? 18.062 -16.062 -3.102 1 92.5 102 LYS B CA 1
ATOM 1923 C C . LYS B 1 102 ? 19.281 -15.188 -2.787 1 92.5 102 LYS B C 1
ATOM 1925 O O . LYS B 1 102 ? 19.156 -14.18 -2.096 1 92.5 102 LYS B O 1
ATOM 1930 N N . ASP B 1 103 ? 20.344 -15.625 -3.332 1 95.56 103 ASP B N 1
ATOM 1931 C CA . ASP B 1 103 ? 21.578 -14.875 -3.127 1 95.56 103 ASP B CA 1
ATOM 1932 C C . ASP B 1 103 ? 21.469 -13.469 -3.711 1 95.56 103 ASP B C 1
ATOM 1934 O O . ASP B 1 103 ? 21.891 -12.5 -3.086 1 95.56 103 ASP B O 1
ATOM 1938 N N . TYR B 1 104 ? 20.953 -13.43 -4.891 1 95.88 104 TYR B N 1
ATOM 1939 C CA . TYR B 1 104 ? 20.781 -12.133 -5.543 1 95.88 104 TYR B CA 1
ATOM 1940 C C . TYR B 1 104 ? 19.938 -11.195 -4.68 1 95.88 104 TYR B C 1
ATOM 1942 O O . TYR B 1 104 ? 20.312 -10.047 -4.449 1 95.88 104 TYR B O 1
ATOM 1950 N N . CYS B 1 105 ? 18.812 -11.695 -4.195 1 96.19 105 CYS B N 1
ATOM 1951 C CA . CYS B 1 105 ? 17.922 -10.875 -3.371 1 96.19 105 CYS B CA 1
ATOM 1952 C C . CYS B 1 105 ? 18.641 -10.391 -2.115 1 96.19 105 CYS B C 1
ATOM 1954 O O . CYS B 1 105 ? 18.562 -9.211 -1.766 1 96.19 105 CYS B O 1
ATOM 1956 N N . GLU B 1 106 ? 19.328 -11.258 -1.491 1 96.5 106 GLU B N 1
ATOM 1957 C CA . GLU B 1 106 ? 20.016 -10.914 -0.249 1 96.5 106 GLU B CA 1
ATOM 1958 C C . GLU B 1 106 ? 21.078 -9.844 -0.485 1 96.5 106 GLU B C 1
ATOM 1960 O O . GLU B 1 106 ? 21.188 -8.883 0.274 1 96.5 106 GLU B O 1
ATOM 1965 N N . ARG B 1 107 ? 21.859 -10.039 -1.497 1 96.56 107 ARG B N 1
ATOM 1966 C CA . ARG B 1 107 ? 22.906 -9.078 -1.837 1 96.56 107 ARG B CA 1
ATOM 1967 C C . ARG B 1 107 ? 22.297 -7.715 -2.17 1 96.56 107 ARG B C 1
ATOM 1969 O O . ARG B 1 107 ? 22.797 -6.684 -1.713 1 96.56 107 ARG B O 1
ATOM 1976 N N . LYS B 1 108 ? 21.25 -7.734 -2.982 1 96.38 108 LYS B N 1
ATOM 1977 C CA . LYS B 1 108 ? 20.609 -6.488 -3.391 1 96.38 108 LYS B CA 1
ATOM 1978 C C . LYS B 1 108 ? 19.984 -5.773 -2.195 1 96.38 108 LYS B C 1
ATOM 1980 O O . LYS B 1 108 ? 20.094 -4.551 -2.072 1 96.38 108 LYS B O 1
ATOM 1985 N N . ILE B 1 109 ? 19.375 -6.543 -1.319 1 97.19 109 ILE B N 1
ATOM 1986 C CA . ILE B 1 109 ? 18.766 -5.977 -0.117 1 97.19 109 ILE B CA 1
ATOM 1987 C C . ILE B 1 109 ? 19.828 -5.273 0.716 1 97.19 109 ILE B C 1
ATOM 1989 O O . ILE B 1 109 ? 19.641 -4.141 1.161 1 97.19 109 ILE B O 1
ATOM 1993 N N . ASN B 1 110 ? 20.938 -5.965 0.881 1 98.06 110 ASN B N 1
ATOM 1994 C CA . ASN B 1 110 ? 22.031 -5.391 1.663 1 98.06 110 ASN B CA 1
ATOM 1995 C C . ASN B 1 110 ? 22.578 -4.113 1.022 1 98.06 110 ASN B C 1
ATOM 1997 O O . ASN B 1 110 ? 22.844 -3.135 1.716 1 98.06 110 ASN B O 1
ATOM 2001 N N . LEU B 1 111 ? 22.703 -4.172 -0.245 1 97.56 111 LEU B N 1
ATOM 2002 C CA . LEU B 1 111 ? 23.172 -2.996 -0.972 1 97.56 111 LEU B CA 1
ATOM 2003 C C . LEU B 1 111 ? 22.203 -1.83 -0.805 1 97.56 111 LEU B C 1
ATOM 2005 O O . LEU B 1 111 ? 22.625 -0.703 -0.53 1 97.56 111 LEU B O 1
ATOM 2009 N N . LEU B 1 112 ? 20.938 -2.072 -0.968 1 97.12 112 LEU B N 1
ATOM 2010 C CA . LEU B 1 112 ? 19.922 -1.034 -0.857 1 97.12 112 LEU B CA 1
ATOM 2011 C C . LEU B 1 112 ? 19.875 -0.465 0.557 1 97.12 112 LEU B C 1
ATOM 2013 O O . LEU B 1 112 ? 19.703 0.743 0.74 1 97.12 112 LEU B O 1
ATOM 2017 N N . LYS B 1 113 ? 20 -1.339 1.515 1 97.88 113 LYS B N 1
ATOM 2018 C CA . LYS B 1 113 ? 20 -0.881 2.9 1 97.88 113 LYS B CA 1
ATOM 2019 C C . LYS B 1 113 ? 21.203 0.036 3.166 1 97.88 113 LYS B C 1
ATOM 2021 O O . LYS B 1 113 ? 21.062 1.055 3.848 1 97.88 113 LYS B O 1
ATOM 2026 N N . SER B 1 114 ? 22.312 -0.363 2.627 1 98.06 114 SER B N 1
ATOM 2027 C CA . SER B 1 114 ? 23.5 0.474 2.748 1 98.06 114 SER B CA 1
ATOM 2028 C C . SER B 1 114 ? 23.297 1.826 2.072 1 98.06 114 SER B C 1
ATOM 2030 O O . SER B 1 114 ? 23.625 2.867 2.641 1 98.06 114 SER B O 1
ATOM 2032 N N . ASN B 1 115 ? 22.719 1.76 0.872 1 97.19 115 ASN B N 1
ATOM 2033 C CA . ASN B 1 115 ? 22.406 2.996 0.162 1 97.19 115 ASN B CA 1
ATOM 2034 C C . ASN B 1 115 ? 21.438 3.869 0.953 1 97.19 115 ASN B C 1
ATOM 2036 O O . ASN B 1 115 ? 21.578 5.09 0.99 1 97.19 115 ASN B O 1
ATOM 2040 N N . PHE B 1 116 ? 20.484 3.215 1.541 1 98.12 116 PHE B N 1
ATOM 2041 C CA . PHE B 1 116 ? 19.484 3.928 2.33 1 98.12 116 PHE B CA 1
ATOM 2042 C C . PHE B 1 116 ? 20.141 4.703 3.467 1 98.12 116 PHE B C 1
ATOM 2044 O O . PHE B 1 116 ? 19.906 5.902 3.627 1 98.12 116 PHE B O 1
ATOM 2051 N N . GLU B 1 117 ? 20.984 4.051 4.164 1 98.06 117 GLU B N 1
ATOM 2052 C CA . GLU B 1 117 ? 21.672 4.664 5.297 1 98.06 117 GLU B CA 1
ATOM 2053 C C . GLU B 1 117 ? 22.531 5.836 4.848 1 98.06 117 GLU B C 1
ATOM 2055 O O . GLU B 1 117 ? 22.562 6.883 5.5 1 98.06 117 GLU B O 1
ATOM 2060 N N . GLN B 1 118 ? 23.219 5.637 3.758 1 97.69 118 GLN B N 1
ATOM 2061 C CA . GLN B 1 118 ? 24.078 6.695 3.223 1 97.69 118 GLN B CA 1
ATOM 2062 C C . GLN B 1 118 ? 23.25 7.914 2.816 1 97.69 118 GLN B C 1
ATOM 2064 O O . GLN B 1 118 ? 23.625 9.047 3.109 1 97.69 118 GLN B O 1
ATOM 2069 N N . LEU B 1 119 ? 22.141 7.645 2.191 1 97.62 119 LEU B N 1
ATOM 2070 C CA . LEU B 1 119 ? 21.297 8.734 1.711 1 97.62 119 LEU B CA 1
ATOM 2071 C C . LEU B 1 119 ? 20.641 9.461 2.875 1 97.62 119 LEU B C 1
ATOM 2073 O O . LEU B 1 119 ? 20.422 10.68 2.814 1 97.62 119 LEU B O 1
ATOM 2077 N N . VAL B 1 120 ? 20.266 8.719 3.896 1 97.69 120 VAL B N 1
ATOM 2078 C CA . VAL B 1 120 ? 19.688 9.328 5.09 1 97.69 120 VAL B CA 1
ATOM 2079 C C . VAL B 1 120 ? 20.672 10.352 5.664 1 97.69 120 VAL B C 1
ATOM 2081 O O . VAL B 1 120 ? 20.266 11.445 6.07 1 97.69 120 VAL B O 1
ATOM 2084 N N . GLU B 1 121 ? 21.953 9.969 5.715 1 97.5 121 GLU B N 1
ATOM 2085 C CA . GLU B 1 121 ? 22.984 10.875 6.215 1 97.5 121 GLU B CA 1
ATOM 2086 C C . GLU B 1 121 ? 23.078 12.133 5.352 1 97.5 121 GLU B C 1
ATOM 2088 O O . GLU B 1 121 ? 23.156 13.242 5.871 1 97.5 121 GLU B O 1
ATOM 2093 N N . VAL B 1 122 ? 23.109 11.93 4.09 1 97.25 122 VAL B N 1
ATOM 2094 C CA . VAL B 1 122 ? 23.188 13.055 3.162 1 97.25 122 VAL B CA 1
ATOM 2095 C C . VAL B 1 122 ? 21.969 13.953 3.326 1 97.25 122 VAL B C 1
ATOM 2097 O O . VAL B 1 122 ? 22.094 15.172 3.395 1 97.25 122 VAL B O 1
ATOM 2100 N N . ALA B 1 123 ? 20.781 13.336 3.377 1 97.5 123 ALA B N 1
ATOM 2101 C CA . ALA B 1 123 ? 19.531 14.078 3.543 1 97.5 123 ALA B CA 1
ATOM 2102 C C . ALA B 1 123 ? 19.531 14.883 4.844 1 97.5 123 ALA B C 1
ATOM 2104 O O . ALA B 1 123 ? 19.078 16.031 4.875 1 97.5 123 ALA B O 1
ATOM 2105 N N . SER B 1 124 ? 20.016 14.305 5.891 1 97.06 124 SER B N 1
ATOM 2106 C CA . SER B 1 124 ? 20.078 14.969 7.188 1 97.06 124 SER B CA 1
ATOM 2107 C C . SER B 1 124 ? 21 16.172 7.137 1 97.06 124 SER B C 1
ATOM 2109 O O . SER B 1 124 ? 20.688 17.234 7.684 1 97.06 124 SER B O 1
ATOM 2111 N N . LYS B 1 125 ? 22.141 15.961 6.551 1 95.88 125 LYS B N 1
ATOM 2112 C CA . LYS B 1 125 ? 23.094 17.062 6.398 1 95.88 125 LYS B CA 1
ATOM 2113 C C . LYS B 1 125 ? 22.484 18.203 5.594 1 95.88 125 LYS B C 1
ATOM 2115 O O . LYS B 1 125 ? 22.594 19.375 5.984 1 95.88 125 LYS B O 1
ATOM 2120 N N . LYS B 1 126 ? 21.844 17.859 4.48 1 96.62 126 LYS B N 1
ATOM 2121 C CA . LYS B 1 126 ? 21.219 18.875 3.648 1 96.62 126 LYS B CA 1
ATOM 2122 C C . LYS B 1 126 ? 20.094 19.594 4.406 1 96.62 126 LYS B C 1
ATOM 2124 O O . LYS B 1 126 ? 19.906 20.797 4.266 1 96.62 126 LYS B O 1
ATOM 2129 N N . LYS B 1 127 ? 19.359 18.875 5.137 1 96.56 127 LYS B N 1
ATOM 2130 C CA . LYS B 1 127 ? 18.297 19.453 5.953 1 96.56 127 LYS B CA 1
ATOM 2131 C C . LYS B 1 127 ? 18.859 20.422 6.984 1 96.56 127 LYS B C 1
ATOM 2133 O O . LYS B 1 127 ? 18.312 21.5 7.199 1 96.56 127 LYS B O 1
ATOM 2138 N N . SER B 1 128 ? 19.938 20.031 7.621 1 95.62 128 SER B N 1
ATOM 2139 C CA . SER B 1 128 ? 20.594 20.891 8.586 1 95.62 128 SER B CA 1
ATOM 2140 C C . SER B 1 128 ? 21.047 22.203 7.941 1 95.62 128 SER B C 1
ATOM 2142 O O . SER B 1 128 ? 20.906 23.281 8.539 1 95.62 128 SER B O 1
ATOM 2144 N N . ILE B 1 129 ? 21.562 22.094 6.797 1 94.38 129 ILE B N 1
ATOM 2145 C CA . ILE B 1 129 ? 21.984 23.281 6.055 1 94.38 129 ILE B CA 1
ATOM 2146 C C . ILE B 1 129 ? 20.781 24.172 5.766 1 94.38 129 ILE B C 1
ATOM 2148 O O . ILE B 1 129 ? 20.844 25.391 5.949 1 94.38 129 ILE B O 1
ATOM 2152 N N . SER B 1 130 ? 19.719 23.562 5.273 1 95.31 130 SER B N 1
ATOM 2153 C CA . SER B 1 130 ? 18.484 24.297 4.996 1 95.31 130 SER B CA 1
ATOM 2154 C C . SER B 1 130 ? 17.969 25 6.246 1 95.31 130 SER B C 1
ATOM 2156 O O . SER B 1 130 ? 17.625 26.188 6.195 1 95.31 130 SER B O 1
ATOM 2158 N N . ASP B 1 131 ? 17.953 24.312 7.336 1 95.69 131 ASP B N 1
ATOM 2159 C CA . ASP B 1 131 ? 17.484 24.859 8.602 1 95.69 131 ASP B CA 1
ATOM 2160 C C . ASP B 1 131 ? 18.344 26.031 9.047 1 95.69 131 ASP B C 1
ATOM 2162 O O . ASP B 1 131 ? 17.828 27.062 9.484 1 95.69 131 ASP B O 1
ATOM 2166 N N . GLU B 1 132 ? 19.688 25.828 8.992 1 94.5 132 GLU B N 1
ATOM 2167 C CA . GLU B 1 132 ? 20.625 26.875 9.391 1 94.5 132 GLU B CA 1
ATOM 2168 C C . GLU B 1 132 ? 20.469 28.125 8.508 1 94.5 132 GLU B C 1
ATOM 2170 O O . GLU B 1 132 ? 20.469 29.25 9 1 94.5 132 GLU B O 1
ATOM 2175 N N . ALA B 1 133 ? 20.344 27.891 7.223 1 95.06 133 ALA B N 1
ATOM 2176 C CA . ALA B 1 133 ? 20.109 29 6.305 1 95.06 133 ALA B CA 1
ATOM 2177 C C . ALA B 1 133 ? 18.844 29.766 6.676 1 95.06 133 ALA B C 1
ATOM 2179 O O . ALA B 1 133 ? 18.828 31 6.648 1 95.06 133 ALA B O 1
ATOM 2180 N N . GLY B 1 134 ? 17.844 29.016 6.953 1 95.19 134 GLY B N 1
ATOM 2181 C CA . GLY B 1 134 ? 16.609 29.641 7.375 1 95.19 134 GLY B CA 1
ATOM 2182 C C . GLY B 1 134 ? 16.75 30.469 8.648 1 95.19 134 GLY B C 1
ATOM 2183 O O . GLY B 1 134 ? 16.203 31.562 8.75 1 95.19 134 GLY B O 1
ATOM 2184 N N . LEU B 1 135 ? 17.422 29.922 9.609 1 94.69 135 LEU B N 1
ATOM 2185 C CA . LEU B 1 135 ? 17.625 30.594 10.891 1 94.69 135 LEU B CA 1
ATOM 2186 C C . LEU B 1 135 ? 18.406 31.891 10.711 1 94.69 135 LEU B C 1
ATOM 2188 O O . LEU B 1 135 ? 18.031 32.906 11.273 1 94.69 135 LEU B O 1
ATOM 2192 N N . VAL B 1 136 ? 19.516 31.859 9.961 1 94.81 136 VAL B N 1
ATOM 2193 C CA . VAL B 1 136 ? 20.344 33.031 9.727 1 94.81 136 VAL B CA 1
ATOM 2194 C C . VAL B 1 136 ? 19.562 34.062 8.93 1 94.81 136 VAL B C 1
ATOM 2196 O O . VAL B 1 136 ? 19.656 35.281 9.203 1 94.81 136 VAL B O 1
ATOM 2199 N N . LEU B 1 137 ? 18.828 33.625 7.891 1 95 137 LEU B N 1
ATOM 2200 C CA . LEU B 1 137 ? 17.984 34.5 7.09 1 95 137 LEU B CA 1
ATOM 2201 C C . LEU B 1 137 ? 17 35.281 7.973 1 95 137 LEU B C 1
ATOM 2203 O O . LEU B 1 137 ? 16.859 36.5 7.844 1 95 137 LEU B O 1
ATOM 2207 N N . GLN B 1 138 ? 16.328 34.531 8.844 1 94.19 138 GLN B N 1
ATOM 2208 C CA . GLN B 1 138 ? 15.367 35.156 9.75 1 94.19 138 GLN B CA 1
ATOM 2209 C C . GLN B 1 138 ? 16.047 36.188 10.648 1 94.19 138 GLN B C 1
ATOM 2211 O O . GLN B 1 138 ? 15.492 37.25 10.906 1 94.19 138 GLN B O 1
ATOM 2216 N N . ALA B 1 139 ? 17.203 35.875 11.188 1 91.88 139 ALA B N 1
ATOM 2217 C CA . ALA B 1 139 ? 17.969 36.781 12.031 1 91.88 139 ALA B CA 1
ATOM 2218 C C . ALA B 1 139 ? 18.328 38.062 11.273 1 91.88 139 ALA B C 1
ATOM 2220 O O . ALA B 1 139 ? 18.234 39.156 11.82 1 91.88 139 ALA B O 1
ATOM 2221 N N . LYS B 1 140 ? 18.719 38 10.055 1 91.94 140 LYS B N 1
ATOM 2222 C CA . LYS B 1 140 ? 19.109 39.125 9.234 1 91.94 140 LYS B CA 1
ATOM 2223 C C . LYS B 1 140 ? 17.906 40 8.906 1 91.94 140 LYS B C 1
ATOM 2225 O O . LYS B 1 140 ? 18 41.25 8.898 1 91.94 140 LYS B O 1
ATOM 2230 N N . LEU B 1 141 ? 16.797 39.375 8.594 1 91.38 141 LEU B N 1
ATOM 2231 C CA . LEU B 1 141 ? 15.586 40.125 8.289 1 91.38 141 LEU B CA 1
ATOM 2232 C C . LEU B 1 141 ? 15.094 40.906 9.516 1 91.38 141 LEU B C 1
ATOM 2234 O O . LEU B 1 141 ? 14.602 42.031 9.398 1 91.38 141 LEU B O 1
ATOM 2238 N N . LYS B 1 142 ? 15.195 40.312 10.672 1 90.19 142 LYS B N 1
ATOM 2239 C CA . LYS B 1 142 ? 14.805 40.969 11.914 1 90.19 142 LYS B CA 1
ATOM 2240 C C . LYS B 1 142 ? 15.703 42.156 12.203 1 90.19 142 LYS B C 1
ATOM 2242 O O . LYS B 1 142 ? 15.242 43.188 12.727 1 90.19 142 LYS B O 1
ATOM 2247 N N . GLN B 1 143 ? 16.969 42.062 11.805 1 85 143 GLN B N 1
ATOM 2248 C CA . GLN B 1 143 ? 17.922 43.156 12.008 1 85 143 GLN B CA 1
ATOM 2249 C C . GLN B 1 143 ? 17.656 44.312 11.039 1 85 143 GLN B C 1
ATOM 2251 O O . GLN B 1 143 ? 17.922 45.469 11.359 1 85 143 GLN B O 1
ATOM 2256 N N . MET B 1 144 ? 17.172 43.938 9.836 1 77.5 144 MET B N 1
ATOM 2257 C CA . MET B 1 144 ? 16.906 44.969 8.844 1 77.5 144 MET B CA 1
ATOM 2258 C C . MET B 1 144 ? 15.562 45.656 9.109 1 77.5 144 MET B C 1
ATOM 2260 O O . MET B 1 144 ? 15.352 46.812 8.719 1 77.5 144 MET B O 1
ATOM 2264 N N . ALA B 1 145 ? 14.531 44.969 9.664 1 71.75 145 ALA B N 1
ATOM 2265 C CA . ALA B 1 145 ? 13.227 45.562 9.945 1 71.75 145 ALA B CA 1
ATOM 2266 C C . ALA B 1 145 ? 13.344 46.656 11 1 71.75 145 ALA B C 1
ATOM 2268 O O . ALA B 1 145 ? 13.969 46.469 12.039 1 71.75 145 ALA B O 1
ATOM 2269 N N . PRO B 1 146 ? 13.172 47.969 10.648 1 61.25 146 PRO B N 1
ATOM 2270 C CA . PRO B 1 146 ? 13.172 49.094 11.594 1 61.25 146 PRO B CA 1
ATOM 2271 C C . PRO B 1 146 ? 12.32 48.812 12.828 1 61.25 146 PRO B C 1
ATOM 2273 O O . PRO B 1 146 ? 11.344 48.062 12.758 1 61.25 146 PRO B O 1
ATOM 2276 N N . THR B 1 147 ? 12.953 48.719 14.086 1 51.56 147 THR B N 1
ATOM 2277 C CA . THR B 1 147 ? 12.203 48.719 15.336 1 51.56 147 THR B CA 1
ATOM 2278 C C . THR B 1 147 ? 10.945 49.562 15.211 1 51.56 147 THR B C 1
ATOM 2280 O O . THR B 1 147 ? 11.031 50.781 14.984 1 51.56 147 THR B O 1
ATOM 2283 N N . ALA B 1 148 ? 10.023 49.281 14.453 1 47.47 148 ALA B N 1
ATOM 2284 C CA . ALA B 1 148 ? 8.828 50.094 14.617 1 47.47 148 ALA B CA 1
ATOM 2285 C C . ALA B 1 148 ? 8.453 50.219 16.094 1 47.47 148 ALA B C 1
ATOM 2287 O O . ALA B 1 148 ? 7.957 49.281 16.703 1 47.47 148 ALA B O 1
ATOM 2288 N N . GLN B 1 149 ? 9.352 50.656 17.109 1 35.19 149 GLN B N 1
ATOM 2289 C CA . GLN B 1 149 ? 8.656 51.438 18.125 1 35.19 149 GLN B CA 1
ATOM 2290 C C . GLN B 1 149 ? 8.117 52.719 17.531 1 35.19 149 GLN B C 1
ATOM 2292 O O . GLN B 1 149 ? 8.781 53.375 16.703 1 35.19 149 GLN B O 1
#

Foldseek 3Di:
DPQPLLNVLLVDDLVVLVVLLVVLVVVLVVLVVVLVVLVVLLVLLVVVLVVLVVVVPDDAQDWDWDDPDPPDTDTDGDHQPCWDWDDPPPPDIDIHHSVVSNVVSVVSSVVSVVVSVVSVVVSVVSVVSSVSSVVSSVVVVVVVPPPPD/DPQPLLNVLLVDDLVVLVVLLVVLVVVLVVLVVVLVVLVVLLVLLVVVLVVLVVVVPDDAQDWDFDDPDPPDTDTDGDHQPCWDWDDPPPPDIDIHHSVVSNVVSVVVSVVSVVVSVVSVVVSVVSVVSSVSSVVSSVVVVVVVPPPPD

Nearest PDB structures (foldseek):
  6nr8-assembly1_5  TM=7.753E-01  e=1.273E-08  Homo sapiens
  6nrd-assembly1_5  TM=7.496E-01  e=1.351E-08  Homo sapiens
  6nrb-assembly1_5  TM=7.569E-01  e=7.046E-08  Homo sapiens
  6nr9-assembly1_5  TM=8.215E-01  e=1.921E-07  Homo sapiens
  6nrb-assembly1_3  TM=8.003E-01  e=9.410E-05  Homo sapiens

pLDDT: mean 88.78, std 12.02, range [35.19, 98.19]

Secondary structure (DSSP, 8-state):
----HHHHHHTS-HHHHHHHHHHHHHHHHHHHHHHHHHHHHHHHHHHHHHHHHHHHHSPTT-EEEEESSSSEEEEEEE---S-EEEE-SSS-EEEE-HHHHHHHHHHHHHHHHHHHHHHHHHHHHHHHHHHHHHHHHHHHHHHHS----/----HHHHHHTS-HHHHHHHHHHHHHHHHHHHHHHHHHHHHHHHHHHHHHHHHHHHHSPTT-EEEEESSSSEEEEEEE---S-EEEE-SSS-EEEE-HHHHHHHHHHHHHHHHHHHHHHHHHHHHHHHHHHHHHHHHHHHHHHHS----

InterPro domains:
  IPR004127 Prefoldin alpha-like [PF02996] (27-142)
  IPR004127 Prefoldin alpha-like [TIGR00293] (15-142)
  IPR009053 Prefoldin [G3DSA:1.10.287.370] (5-149)
  IPR011599 Prefoldin alpha subunit, archaea-type [PTHR12674] (6-146)

Sequence (298 aa):
MAMSVRGEMEKLSAEQLKAVKEQTDLEVNLLQDSLNNIRTATTRLELASSALHDLSLRPTGKKTLVPLTASLYVPGTLQDPDQVLVDVGTGYFIEKNMPQAKDYCERKINLLKSNFEQLVEVASKKKSISDEAGLVLQAKLKQMAPTAQMAMSVRGEMEKLSAEQLKAVKEQTDLEVNLLQDSLNNIRTATTRLELASSALHDLSLRPTGKKTLVPLTASLYVPGTLQDPDQVLVDVGTGYFIEKNMPQAKDYCERKINLLKSNFEQLVEVASKKKSISDEAGLVLQAKLKQMAPTAQ

Solvent-accessible surface area (backbone atoms only — not comparable to full-atom values): 15656 Å² total; per-residue (Å²): 128,80,76,49,76,59,60,59,50,68,73,46,54,64,70,54,28,51,52,50,24,54,52,29,48,50,48,32,51,53,43,50,53,50,46,51,50,47,52,52,53,40,51,42,38,50,51,28,38,52,49,50,54,54,52,70,73,46,72,63,60,43,79,36,78,41,48,74,42,97,26,25,31,34,38,22,28,49,42,70,40,77,44,30,36,38,54,74,77,84,84,44,72,43,78,28,32,61,72,55,42,44,49,48,35,52,52,50,40,53,49,48,51,51,50,43,56,54,48,51,52,52,33,50,52,37,44,49,50,23,50,51,28,49,53,54,36,53,52,51,50,60,70,66,49,73,77,80,120,129,83,77,49,77,60,60,59,51,68,74,45,53,66,69,53,28,51,51,51,24,54,52,29,49,52,48,33,53,53,44,50,53,50,47,52,51,47,51,52,52,40,50,41,38,50,51,28,39,51,50,50,54,54,52,70,73,46,72,62,60,43,80,39,77,42,48,71,42,98,26,26,31,35,38,20,28,48,42,70,40,74,46,29,36,38,52,73,77,86,84,44,72,44,78,28,32,60,73,56,42,44,49,49,35,53,52,50,41,52,50,46,51,53,50,44,55,55,46,52,52,52,34,49,53,37,44,49,50,23,51,49,28,49,53,53,36,52,54,52,51,59,69,65,50,72,75,82,120

Organism: Rosa chinensis (NCBI:txid74649)